Protein AF-A0A956SIQ5-F1 (afdb_monomer)

Nearest PDB structures (foldseek):
  6egc-assembly1_A  TM=7.275E-01  e=6.430E-03  synthetic construct
  5voy-assembly1_a  TM=3.769E-01  e=1.037E+00  Saccharomyces cerevisiae S288C
  7uzh-assembly1_g  TM=4.381E-01  e=4.279E+00  Rattus norvegicus
  5vox-assembly1_X  TM=3.547E-01  e=1.533E+00  Saccharomyces cerevisiae S288C
  5vox-assembly1_U  TM=3.655E-01  e=2.380E+00  Saccharomyces cerevisiae S288C

Mean predicted aligned error: 13.01 Å

Sequence (197 aa):
MTNSSRAWALGTGLVLLAAPAMAQGNAKVRTIDPLTQSHLWPEKELSPAQQEYKDRVIAMRDTVTRLKASVEQVERARRSRTSPAVLTSSTRVLGRDCAMVRRNAEVMRTWAAGLTTDDPRFGEPAVRAFRGALERLDTGMGRCASRLTDLLARETLDPDQVLRVMDDVRGVVADYERAAKDLTRTLDIPIEATDKS

Foldseek 3Di:
DDDDDDDDDDDDDDDDDDDDDDDDDPPPPPPPDPPVPVPPPDPPDDDPVLVVLLVLVVVLVVLLVQLVVLLVQLVCCVVVVHPQVSNLVSLLVNLVSLVVSLVSLVVVLVVLVPDDDPDPPQQVVLSVLLSVLSVLSNVLSVCLNVQSVVQSPDPHRDSVSSVVSSVSNVVSSVSNVVSSVSNCVVSVPDDDDPDDD

pLDDT: mean 79.42, std 23.34, range [31.28, 98.62]

Radius of gyration: 25.51 Å; Cα contacts (8 Å, |Δi|>4): 138; chains: 1; bounding box: 72×65×49 Å

Structure (mmCIF, N/CA/C/O backbone):
data_AF-A0A956SIQ5-F1
#
_entry.id   AF-A0A956SIQ5-F1
#
loop_
_atom_site.group_PDB
_atom_site.id
_atom_site.type_symbol
_atom_site.label_atom_id
_atom_site.label_alt_id
_atom_site.label_comp_id
_atom_site.label_asym_id
_atom_site.label_entity_id
_atom_site.label_seq_id
_atom_site.pdbx_PDB_ins_code
_atom_site.Cartn_x
_atom_site.Cartn_y
_atom_site.Cartn_z
_atom_site.occupancy
_atom_site.B_iso_or_equiv
_atom_site.auth_seq_id
_atom_site.auth_comp_id
_atom_site.auth_asym_id
_atom_site.auth_atom_id
_atom_site.pdbx_PDB_model_num
ATOM 1 N N . MET A 1 1 ? 50.536 18.318 5.362 1.00 39.81 1 MET A N 1
ATOM 2 C CA . MET A 1 1 ? 50.560 19.425 6.343 1.00 39.81 1 MET A CA 1
ATOM 3 C C . MET A 1 1 ? 49.602 20.512 5.876 1.00 39.81 1 MET A C 1
ATOM 5 O O . MET A 1 1 ? 49.420 20.643 4.676 1.00 39.81 1 MET A O 1
ATOM 9 N N . THR A 1 2 ? 49.010 21.213 6.849 1.00 38.91 2 THR A N 1
ATOM 10 C CA . THR A 1 2 ? 48.196 22.448 6.785 1.00 38.91 2 THR A CA 1
ATOM 11 C C . THR A 1 2 ? 46.771 22.392 6.212 1.00 38.91 2 THR A C 1
ATOM 13 O O . THR A 1 2 ? 46.530 22.580 5.026 1.00 38.91 2 THR A O 1
ATOM 16 N N . ASN A 1 3 ? 45.832 22.236 7.157 1.00 39.62 3 ASN A N 1
ATOM 17 C CA . ASN A 1 3 ? 44.546 22.945 7.265 1.00 39.62 3 ASN A CA 1
ATOM 18 C C . ASN A 1 3 ? 44.613 24.409 6.796 1.00 39.62 3 ASN A C 1
ATOM 20 O O . ASN A 1 3 ? 45.609 25.067 7.095 1.00 39.62 3 ASN A O 1
ATOM 24 N N . SER A 1 4 ? 43.504 24.954 6.269 1.00 40.78 4 SER A N 1
ATOM 25 C CA . SER A 1 4 ? 43.021 26.309 6.619 1.00 40.78 4 SER A CA 1
ATOM 26 C C . SER A 1 4 ? 41.575 26.590 6.170 1.00 40.78 4 SER A C 1
ATOM 28 O O . SER A 1 4 ? 41.258 26.756 5.001 1.00 40.78 4 SER A O 1
ATOM 30 N N . SER A 1 5 ? 40.724 26.616 7.190 1.00 40.81 5 SER A N 1
ATOM 31 C CA . SER A 1 5 ? 39.494 27.361 7.478 1.00 40.81 5 SER A CA 1
ATOM 32 C C . SER A 1 5 ? 39.091 28.620 6.672 1.00 40.81 5 SER A C 1
ATOM 34 O O . SER A 1 5 ? 39.901 29.513 6.473 1.00 40.81 5 SER A O 1
ATOM 36 N N . ARG A 1 6 ? 37.756 28.728 6.479 1.00 44.81 6 ARG A N 1
ATOM 37 C CA . ARG A 1 6 ? 36.823 29.877 6.699 1.00 44.81 6 ARG A CA 1
ATOM 38 C C . ARG A 1 6 ? 37.019 31.205 5.935 1.00 44.81 6 ARG A C 1
ATOM 40 O O . ARG A 1 6 ? 38.029 31.862 6.118 1.00 44.81 6 ARG A O 1
ATOM 47 N N . ALA A 1 7 ? 35.934 31.725 5.336 1.00 40.56 7 ALA A N 1
ATOM 48 C CA . ALA A 1 7 ? 35.185 32.903 5.833 1.00 40.56 7 ALA A CA 1
ATOM 49 C C . ALA A 1 7 ? 34.079 33.378 4.860 1.00 40.56 7 ALA A C 1
ATOM 51 O O . ALA A 1 7 ? 34.127 33.135 3.661 1.00 40.56 7 ALA A O 1
ATOM 52 N N . TRP A 1 8 ? 33.078 34.039 5.443 1.00 36.78 8 TRP A N 1
ATOM 53 C CA . TRP A 1 8 ? 31.850 34.581 4.857 1.00 36.78 8 TRP A CA 1
ATOM 54 C C . TRP A 1 8 ? 32.068 35.968 4.232 1.00 36.78 8 TRP A C 1
ATOM 56 O O . TRP A 1 8 ? 32.907 36.721 4.721 1.00 36.78 8 TRP A O 1
ATOM 66 N N . ALA A 1 9 ? 31.235 36.354 3.258 1.00 37.50 9 ALA A N 1
ATOM 67 C CA . ALA A 1 9 ? 31.049 37.755 2.878 1.00 37.50 9 ALA A CA 1
ATOM 68 C C . ALA A 1 9 ? 29.593 38.043 2.472 1.00 37.50 9 ALA A C 1
ATOM 70 O O . ALA A 1 9 ? 28.996 37.340 1.659 1.00 37.50 9 ALA A O 1
ATOM 71 N N . LEU A 1 10 ? 29.049 39.083 3.103 1.00 47.06 10 LEU A N 1
ATOM 72 C CA . LEU A 1 10 ? 27.735 39.691 2.909 1.00 47.06 10 LEU A CA 1
ATOM 73 C C . LEU A 1 10 ? 27.663 40.427 1.563 1.00 47.06 10 LEU A C 1
ATOM 75 O O . LEU A 1 10 ? 28.642 41.037 1.140 1.00 47.06 10 LEU A O 1
ATOM 79 N N . GLY A 1 11 ? 26.484 40.440 0.942 1.00 38.16 11 GLY A N 1
ATOM 80 C CA . GLY A 1 11 ? 26.209 41.215 -0.267 1.00 38.16 11 GLY A CA 1
ATOM 81 C C . GLY A 1 11 ? 24.781 41.747 -0.272 1.00 38.16 11 GLY A C 1
ATOM 82 O O . GLY A 1 11 ? 23.879 41.136 -0.831 1.00 38.16 11 GLY A O 1
ATOM 83 N N . THR A 1 12 ? 24.587 42.884 0.388 1.00 44.34 12 THR A N 1
ATOM 84 C CA . THR A 1 12 ? 23.404 43.748 0.305 1.00 44.34 12 THR A CA 1
ATOM 85 C C . THR A 1 12 ? 23.223 44.289 -1.114 1.00 44.34 12 THR A C 1
ATOM 87 O O . THR A 1 12 ? 24.103 44.983 -1.619 1.00 44.34 12 THR A O 1
ATOM 90 N N . GLY A 1 13 ? 22.067 44.026 -1.725 1.00 37.34 13 GLY A N 1
ATOM 91 C CA . GLY A 1 13 ? 21.633 44.626 -2.988 1.00 37.34 13 GLY A CA 1
ATOM 92 C C . GLY A 1 13 ? 20.214 45.167 -2.849 1.00 37.34 13 GLY A C 1
ATOM 93 O O . GLY A 1 13 ? 19.247 44.414 -2.877 1.00 37.34 13 GLY A O 1
ATOM 94 N N . LEU A 1 14 ? 20.122 46.478 -2.642 1.00 38.28 14 LEU A N 1
ATOM 95 C CA . LEU A 1 14 ? 18.906 47.283 -2.558 1.00 38.28 14 LEU A CA 1
ATOM 96 C C . LEU A 1 14 ? 18.223 47.338 -3.939 1.00 38.28 14 LEU A C 1
ATOM 98 O 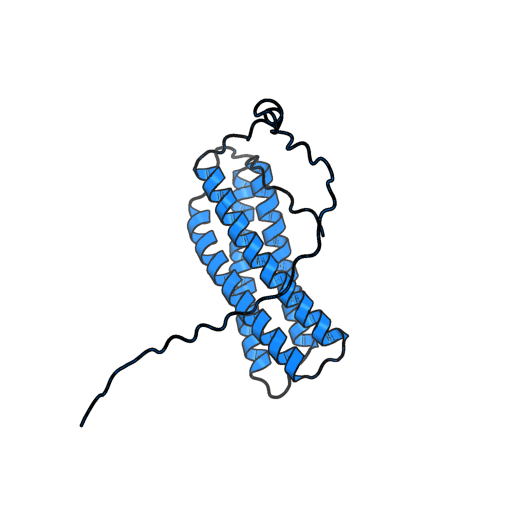O . LEU A 1 14 ? 18.845 47.782 -4.901 1.00 38.28 14 LEU A O 1
ATOM 102 N N . VAL A 1 15 ? 16.950 46.949 -4.043 1.00 46.12 15 VAL A N 1
ATOM 103 C CA . VAL A 1 15 ? 16.115 47.234 -5.224 1.00 46.12 15 VAL A CA 1
ATOM 104 C C . VAL A 1 15 ? 14.923 48.072 -4.775 1.00 46.12 15 VAL A C 1
ATOM 106 O O . VAL A 1 15 ? 14.007 47.575 -4.125 1.00 46.12 15 VAL A O 1
ATOM 109 N N . LEU A 1 16 ? 14.962 49.364 -5.112 1.00 44.12 16 LEU A N 1
ATOM 110 C CA . LEU A 1 16 ? 13.802 50.251 -5.107 1.00 44.12 16 LEU A CA 1
ATOM 111 C C . LEU A 1 16 ? 12.965 49.967 -6.357 1.00 44.12 16 LEU A C 1
ATOM 113 O O . LEU A 1 16 ? 13.451 50.167 -7.468 1.00 44.12 16 LEU A O 1
ATOM 117 N N . LEU A 1 17 ? 11.699 49.593 -6.179 1.00 44.66 17 LEU A N 1
ATOM 118 C CA . LEU A 1 17 ? 10.678 49.717 -7.217 1.00 44.66 17 LEU A CA 1
ATOM 119 C C . LEU A 1 17 ? 9.401 50.313 -6.623 1.00 44.66 17 LEU A C 1
ATOM 121 O O . LEU A 1 17 ? 9.016 50.040 -5.488 1.00 44.66 17 LEU A O 1
ATOM 125 N N . ALA A 1 18 ? 8.828 51.209 -7.417 1.00 37.16 18 ALA A N 1
ATOM 126 C CA . ALA A 1 18 ? 7.824 52.193 -7.070 1.00 37.16 18 ALA A CA 1
ATOM 127 C C . ALA A 1 18 ? 6.462 51.593 -6.698 1.00 37.16 18 ALA A C 1
ATOM 129 O O . ALA A 1 18 ? 6.010 50.606 -7.277 1.00 37.16 18 ALA A O 1
ATOM 130 N N . ALA A 1 19 ? 5.780 52.264 -5.772 1.00 40.53 19 ALA A N 1
ATOM 131 C CA . ALA A 1 19 ? 4.369 52.055 -5.489 1.00 40.53 19 ALA A CA 1
ATOM 132 C C . ALA A 1 19 ? 3.490 52.770 -6.529 1.00 40.53 19 ALA A C 1
ATOM 134 O O . ALA A 1 19 ? 3.776 53.920 -6.872 1.00 40.53 19 ALA A O 1
ATOM 135 N N . PRO A 1 20 ? 2.360 52.170 -6.936 1.00 39.78 20 PRO A N 1
ATOM 136 C CA . PRO A 1 20 ? 1.183 52.916 -7.331 1.00 39.78 20 PRO A CA 1
ATOM 137 C C . PRO A 1 20 ? 0.105 52.874 -6.240 1.00 39.78 20 PRO A C 1
ATOM 139 O O . PRO A 1 20 ? -0.011 51.944 -5.441 1.00 39.78 20 PRO A O 1
ATOM 142 N N . ALA A 1 21 ? -0.656 53.960 -6.217 1.00 35.38 21 ALA A N 1
ATOM 143 C CA . ALA A 1 21 ? -1.631 54.331 -5.215 1.00 35.38 21 ALA A CA 1
ATOM 144 C C . ALA A 1 21 ? -2.930 53.501 -5.249 1.00 35.38 21 ALA A C 1
ATOM 146 O O . ALA A 1 21 ? -3.434 53.132 -6.303 1.00 35.38 21 ALA A O 1
ATOM 147 N N . MET A 1 22 ? -3.464 53.297 -4.042 1.00 37.47 22 MET A N 1
ATOM 148 C CA . MET A 1 22 ? -4.874 53.290 -3.628 1.00 37.47 22 MET A CA 1
ATOM 149 C C . MET A 1 22 ? -5.943 52.759 -4.601 1.00 37.47 22 MET A C 1
ATOM 151 O O . MET A 1 22 ? -6.440 53.474 -5.466 1.00 37.47 22 MET A O 1
ATOM 155 N N . ALA A 1 23 ? -6.472 51.580 -4.265 1.00 32.88 23 ALA A N 1
ATOM 156 C CA . ALA A 1 23 ? -7.904 51.305 -4.348 1.00 32.88 23 ALA A CA 1
ATOM 157 C C . ALA A 1 23 ? -8.412 51.014 -2.924 1.00 32.88 23 ALA A C 1
ATOM 159 O O . ALA A 1 23 ? -8.193 49.936 -2.373 1.00 32.88 23 ALA A O 1
ATOM 160 N N . GLN A 1 24 ? -9.047 52.013 -2.304 1.00 39.00 24 GLN A N 1
ATOM 161 C CA . GLN A 1 24 ? -9.793 51.876 -1.052 1.00 39.00 24 GLN A CA 1
ATOM 162 C C . GLN A 1 24 ? -11.056 51.045 -1.305 1.00 39.00 24 GLN A C 1
ATOM 164 O O . GLN A 1 24 ? -12.118 51.569 -1.629 1.00 39.00 24 GLN A O 1
ATOM 169 N N . GLY A 1 25 ? -10.942 49.730 -1.143 1.00 32.78 25 GLY A N 1
ATOM 170 C CA . GLY A 1 25 ? -12.075 48.883 -0.803 1.00 32.78 25 GLY A CA 1
ATOM 171 C C . GLY A 1 25 ? -12.141 48.779 0.715 1.00 32.78 25 GLY A C 1
ATOM 172 O O . GLY A 1 25 ? -11.203 48.277 1.327 1.00 32.78 25 GLY A O 1
ATOM 173 N N . ASN A 1 26 ? -13.221 49.266 1.328 1.00 36.97 26 ASN A N 1
ATOM 174 C CA . ASN A 1 26 ? -13.500 49.092 2.754 1.00 36.97 26 ASN A CA 1
ATOM 175 C C . ASN A 1 26 ? -13.643 47.597 3.084 1.00 36.97 26 ASN A C 1
ATOM 177 O O . ASN A 1 26 ? -14.751 47.065 3.167 1.00 36.97 26 ASN A O 1
ATOM 181 N N . ALA A 1 27 ? -12.524 46.908 3.294 1.00 32.78 27 ALA A N 1
ATOM 182 C CA . ALA A 1 27 ? -12.508 45.618 3.951 1.00 32.78 27 ALA A CA 1
ATOM 183 C C . ALA A 1 27 ? -12.809 45.877 5.428 1.00 32.78 27 ALA A C 1
ATOM 185 O O . ALA A 1 27 ? -11.917 46.111 6.242 1.00 32.78 27 ALA A O 1
ATOM 186 N N . LYS A 1 28 ? -14.102 45.871 5.772 1.00 32.56 28 LYS A N 1
ATOM 187 C CA . LYS A 1 28 ? -14.539 45.593 7.138 1.00 32.56 28 LYS A CA 1
ATOM 188 C C . LYS A 1 28 ? -13.840 44.296 7.534 1.00 32.56 28 LYS A C 1
ATOM 190 O O . LYS A 1 28 ? -14.229 43.225 7.069 1.00 32.56 28 LYS A O 1
ATOM 195 N N . VAL A 1 29 ? -12.801 44.406 8.358 1.00 37.38 29 VAL A N 1
ATOM 196 C CA . VAL A 1 29 ? -12.286 43.290 9.142 1.00 37.38 29 VAL A CA 1
ATOM 197 C C . VAL A 1 29 ? -13.471 42.845 9.985 1.00 37.38 29 VAL A C 1
ATOM 199 O O . VAL A 1 29 ? -13.801 43.456 10.998 1.00 37.38 29 VAL A O 1
ATOM 202 N N . ARG A 1 30 ? -14.204 41.847 9.486 1.00 31.28 30 ARG A N 1
ATOM 203 C CA . ARG A 1 30 ? -15.132 41.080 10.300 1.00 31.28 30 ARG A CA 1
ATOM 204 C C . ARG A 1 30 ? -14.240 40.342 11.281 1.00 31.28 30 ARG A C 1
ATOM 206 O O . ARG A 1 30 ? -13.669 39.311 10.944 1.00 31.28 30 ARG A O 1
ATOM 213 N N . THR A 1 31 ? -14.082 40.916 12.466 1.00 39.09 31 THR A N 1
ATOM 214 C CA . THR A 1 31 ? -13.840 40.145 13.676 1.00 39.09 31 THR A CA 1
ATOM 215 C C . THR A 1 31 ? -14.859 39.016 13.658 1.00 39.09 31 THR A C 1
ATOM 217 O O . THR A 1 31 ? -16.064 39.249 13.751 1.00 39.09 31 THR A O 1
ATOM 220 N N . ILE A 1 32 ? -14.376 37.809 13.376 1.00 38.09 32 ILE A N 1
ATOM 221 C CA . ILE A 1 32 ? -15.180 36.603 13.485 1.00 38.09 32 ILE A CA 1
ATOM 222 C C . ILE A 1 32 ? -15.501 36.496 14.969 1.00 38.09 32 ILE A C 1
ATOM 224 O O . ILE A 1 32 ? -14.599 36.398 15.800 1.00 38.09 32 ILE A O 1
ATOM 228 N N . ASP A 1 33 ? -16.782 36.629 15.280 1.00 36.25 33 ASP A N 1
ATOM 229 C CA . ASP A 1 33 ? -17.323 36.478 16.619 1.00 36.25 33 ASP A CA 1
ATOM 230 C C . ASP A 1 33 ? -16.911 35.086 17.141 1.00 36.25 33 ASP A C 1
ATOM 232 O O . ASP A 1 33 ? -17.229 34.082 16.490 1.00 36.25 33 ASP A O 1
ATOM 236 N N . PRO A 1 34 ? -16.195 34.966 18.276 1.00 45.84 34 PRO A N 1
ATOM 237 C CA . PRO A 1 34 ? -15.750 33.667 18.795 1.00 45.84 34 PRO A CA 1
ATOM 238 C C . PRO A 1 34 ? -16.914 32.753 19.223 1.00 45.84 34 PRO A C 1
ATOM 240 O O . PRO A 1 34 ? -16.694 31.610 19.610 1.00 45.84 34 PRO A O 1
ATOM 243 N N . LEU A 1 35 ? -18.158 33.230 19.126 1.00 43.00 35 LEU A N 1
ATOM 244 C CA . LEU A 1 35 ? -19.371 32.507 19.497 1.00 43.00 35 LEU A CA 1
ATOM 245 C C . LEU A 1 35 ? -20.136 31.902 18.305 1.00 43.00 35 LEU A C 1
ATOM 247 O O . LEU A 1 35 ? -21.176 31.288 18.519 1.00 43.00 35 LEU A O 1
ATOM 251 N N . THR A 1 36 ? -19.646 32.021 17.061 1.00 39.88 36 THR A N 1
ATOM 252 C CA . THR A 1 36 ? -20.290 31.402 15.874 1.00 39.88 36 THR A CA 1
ATOM 253 C C . THR A 1 36 ? -19.576 30.147 15.339 1.00 39.88 36 THR A C 1
ATOM 255 O O . THR A 1 36 ? -19.935 29.654 14.273 1.00 39.88 36 THR A O 1
ATOM 258 N N . GLN A 1 37 ? -18.587 29.597 16.057 1.00 40.25 37 GLN A N 1
ATOM 259 C CA . GLN A 1 37 ? -17.903 28.338 15.689 1.00 40.25 37 GLN A CA 1
ATOM 260 C C . GLN A 1 37 ? -18.244 27.134 16.585 1.00 40.25 37 GLN A C 1
ATOM 262 O O . GLN A 1 37 ? -17.796 26.024 16.318 1.00 40.25 37 GLN A O 1
ATOM 267 N N . SER A 1 38 ? -19.086 27.299 17.604 1.00 38.97 38 SER A N 1
ATOM 268 C CA . SER A 1 38 ? -19.432 26.239 18.567 1.00 38.97 38 SER A CA 1
ATOM 269 C C . SER A 1 38 ? -20.544 25.277 18.108 1.00 38.97 38 SER A C 1
ATOM 271 O O . SER A 1 38 ? -21.041 24.484 18.903 1.00 38.97 38 SER A O 1
ATOM 273 N N . HIS A 1 39 ? -20.909 25.290 16.821 1.00 40.03 39 HIS A N 1
ATOM 274 C CA . HIS A 1 39 ? -21.748 24.252 16.195 1.00 40.03 39 HIS A CA 1
ATOM 275 C C . HIS A 1 39 ? -20.971 23.351 15.224 1.00 40.03 39 HIS A C 1
ATOM 277 O O . HIS A 1 39 ? -21.549 22.735 14.329 1.00 40.03 39 HIS A O 1
ATOM 283 N N . LEU A 1 40 ? -19.658 23.235 15.411 1.00 40.81 40 LEU A N 1
ATOM 284 C CA . LEU A 1 40 ? -18.919 22.082 14.917 1.00 40.81 40 LEU A CA 1
ATOM 285 C C . LEU A 1 40 ? -19.203 20.945 15.900 1.00 40.81 40 LEU A C 1
ATOM 287 O O . LEU A 1 40 ? -18.923 21.074 17.087 1.00 40.81 40 LEU A O 1
ATOM 291 N N . TRP A 1 41 ? -19.901 19.924 15.404 1.00 37.28 41 TRP A N 1
ATOM 292 C CA . TRP A 1 41 ? -20.223 18.640 16.030 1.00 37.28 41 TRP A CA 1
ATOM 293 C C . TRP A 1 41 ? -19.333 18.292 17.228 1.00 37.28 41 TRP A C 1
ATOM 295 O O . TRP A 1 41 ? -18.122 18.448 17.089 1.00 37.28 41 TRP A O 1
ATOM 305 N N . PRO A 1 42 ? -19.879 17.787 18.357 1.00 42.75 42 PRO A N 1
ATOM 306 C CA . PRO A 1 42 ? -19.043 17.377 19.479 1.00 42.75 42 PRO A CA 1
ATOM 307 C C . PRO A 1 42 ? -17.965 16.439 18.943 1.00 42.75 42 PRO A C 1
ATOM 309 O O . PRO A 1 42 ? -18.282 15.357 18.438 1.00 42.75 42 PRO A O 1
ATOM 312 N N . GLU A 1 43 ? -16.711 16.899 18.968 1.00 54.16 43 GLU A N 1
ATOM 313 C CA . GLU A 1 43 ? -15.574 16.064 18.623 1.00 54.16 43 GLU A CA 1
ATOM 314 C C . GLU A 1 43 ? -15.671 14.870 19.555 1.00 54.16 43 GLU A C 1
ATOM 316 O O . GLU A 1 43 ? -15.622 15.013 20.777 1.00 54.16 43 GLU A O 1
ATOM 321 N N . LYS A 1 44 ? -15.941 13.696 18.985 1.00 65.81 44 LYS A N 1
ATOM 322 C CA . LYS A 1 44 ? -16.017 12.480 19.775 1.00 65.81 44 LYS A CA 1
ATOM 323 C C . LYS A 1 44 ? -14.678 12.341 20.490 1.00 65.81 44 LYS A C 1
ATOM 325 O O . LYS A 1 44 ? -13.666 12.118 19.826 1.00 65.81 44 LYS A O 1
ATOM 330 N N . GLU A 1 45 ? -14.683 12.472 21.814 1.00 73.12 45 GLU A N 1
ATOM 331 C CA . GLU A 1 45 ? -13.488 12.253 22.620 1.00 73.12 45 GLU A CA 1
ATOM 332 C C . GLU A 1 45 ? -13.050 10.801 22.425 1.00 73.12 45 GLU A C 1
ATOM 334 O O . GLU A 1 45 ? -13.744 9.851 22.798 1.00 73.12 45 GLU A O 1
ATOM 339 N N . LEU A 1 46 ? -11.917 10.631 21.748 1.00 77.62 46 LEU A N 1
ATOM 340 C CA . LEU A 1 46 ? -11.315 9.329 21.524 1.00 77.62 46 LEU A CA 1
ATOM 341 C C . LEU A 1 46 ? -10.516 8.933 22.756 1.00 77.62 46 LEU A C 1
ATOM 343 O O . LEU A 1 46 ? -9.788 9.743 23.330 1.00 77.62 46 LEU A O 1
ATOM 347 N N . SER A 1 47 ? -10.603 7.660 23.137 1.00 83.19 47 SER A N 1
ATOM 348 C CA . SER A 1 47 ? -9.686 7.123 24.136 1.00 83.19 47 SER A CA 1
ATOM 349 C C . SER A 1 47 ? -8.237 7.226 23.629 1.00 83.19 47 SER A C 1
ATOM 351 O O . SER A 1 47 ? -8.010 7.207 22.413 1.00 83.19 47 SER A O 1
ATOM 353 N N . PRO A 1 48 ? -7.223 7.268 24.513 1.00 84.38 48 PRO A N 1
ATOM 354 C CA . PRO A 1 48 ? -5.821 7.320 24.089 1.00 84.38 48 PRO A CA 1
ATOM 355 C C . PRO A 1 48 ? -5.439 6.214 23.091 1.00 84.38 48 PRO A C 1
ATOM 357 O O . PRO A 1 48 ? -4.713 6.463 22.133 1.00 84.38 48 PRO A O 1
ATOM 360 N N . ALA A 1 49 ? -5.993 5.008 23.258 1.00 80.00 49 ALA A N 1
ATOM 361 C CA . ALA A 1 49 ? -5.787 3.891 22.337 1.00 80.00 49 ALA A CA 1
ATOM 362 C C . ALA A 1 49 ? -6.464 4.104 20.968 1.00 80.00 49 ALA A C 1
ATOM 364 O O . ALA A 1 49 ? -5.894 3.753 19.934 1.00 80.00 49 ALA A O 1
ATOM 365 N N . GLN A 1 50 ? -7.664 4.694 20.938 1.00 82.94 50 GLN A N 1
ATOM 366 C CA . GLN A 1 50 ? -8.348 5.047 19.688 1.00 82.94 50 GLN A CA 1
ATOM 367 C C . GLN A 1 50 ? -7.614 6.166 18.941 1.00 82.94 50 GLN A C 1
ATOM 369 O O . GLN A 1 50 ? -7.507 6.108 17.715 1.00 82.94 50 GLN A O 1
ATOM 374 N N . GLN A 1 51 ? -7.076 7.148 19.668 1.00 87.06 51 GLN A N 1
ATOM 375 C CA . GLN A 1 51 ? -6.261 8.212 19.089 1.00 87.06 51 GLN A CA 1
ATOM 376 C C . GLN A 1 51 ? -4.962 7.652 18.497 1.00 87.06 51 GLN A C 1
ATOM 378 O O . GLN A 1 51 ? -4.664 7.906 17.333 1.00 87.06 51 GLN A O 1
ATOM 383 N N . GLU A 1 52 ? -4.243 6.799 19.235 1.00 86.69 52 GLU A N 1
ATOM 384 C CA . GLU A 1 52 ? -3.029 6.157 18.720 1.00 86.69 52 GLU A CA 1
ATOM 385 C C . GLU A 1 52 ? -3.324 5.300 17.476 1.00 86.69 52 GLU A C 1
ATOM 387 O O . GLU A 1 52 ? -2.571 5.329 16.497 1.00 86.69 52 GLU A O 1
ATOM 392 N N . TYR A 1 53 ? -4.445 4.567 17.470 1.00 86.50 53 TYR A N 1
ATOM 393 C CA . TYR A 1 53 ? -4.891 3.829 16.288 1.00 86.50 53 TYR A CA 1
ATOM 394 C C . TYR A 1 53 ? -5.128 4.762 15.097 1.00 86.50 53 TYR A C 1
ATOM 396 O O . TYR A 1 53 ? -4.626 4.494 14.001 1.00 86.50 53 TYR A O 1
ATOM 404 N N . LYS A 1 54 ? -5.859 5.864 15.305 1.00 87.94 54 LYS A N 1
ATOM 405 C CA . LYS A 1 54 ? -6.151 6.862 14.270 1.00 87.94 54 LYS A CA 1
ATOM 406 C C . LYS A 1 54 ? -4.863 7.421 13.668 1.00 87.94 54 LYS A C 1
ATOM 408 O O . LYS A 1 54 ? -4.714 7.395 12.446 1.00 87.94 54 LYS A O 1
ATOM 413 N N . ASP A 1 55 ? -3.918 7.841 14.501 1.00 90.44 55 ASP A N 1
ATOM 414 C CA . ASP A 1 55 ? -2.653 8.436 14.060 1.00 90.44 55 ASP A CA 1
ATOM 415 C C . ASP A 1 55 ? -1.820 7.448 13.234 1.00 90.44 55 ASP A C 1
ATOM 417 O O . ASP A 1 55 ? -1.297 7.785 12.168 1.00 90.44 55 ASP A O 1
ATOM 421 N N . ARG A 1 56 ? -1.756 6.183 13.669 1.00 90.88 56 ARG A N 1
ATOM 422 C CA . ARG A 1 56 ? -1.043 5.128 12.935 1.00 90.88 56 ARG A CA 1
ATOM 423 C C . ARG A 1 56 ? -1.708 4.798 11.602 1.00 90.88 56 ARG A C 1
ATOM 425 O O . ARG A 1 56 ? -1.007 4.595 10.610 1.00 90.88 56 ARG A O 1
ATOM 432 N N . VAL A 1 57 ? -3.041 4.745 11.552 1.00 90.81 57 VAL A N 1
ATOM 433 C CA . VAL A 1 57 ? -3.777 4.534 10.296 1.00 90.81 57 VAL A CA 1
ATOM 434 C C . VAL A 1 57 ? -3.572 5.706 9.339 1.00 90.81 57 VAL A C 1
ATOM 436 O O . VAL A 1 57 ? -3.364 5.463 8.153 1.00 90.81 57 VAL A O 1
ATOM 439 N N . ILE A 1 58 ? -3.559 6.952 9.822 1.00 90.31 58 ILE A N 1
ATOM 440 C CA . ILE A 1 58 ? -3.273 8.137 8.996 1.00 90.31 58 ILE A CA 1
ATOM 441 C C . ILE A 1 58 ? -1.853 8.065 8.423 1.00 90.31 58 ILE A C 1
ATOM 443 O O . ILE A 1 58 ? -1.683 8.153 7.207 1.00 90.31 58 ILE A O 1
ATOM 447 N N . ALA A 1 59 ? -0.843 7.802 9.257 1.00 90.75 59 ALA A N 1
ATOM 448 C CA . ALA A 1 59 ? 0.541 7.683 8.797 1.00 90.75 59 ALA A CA 1
ATOM 449 C C . ALA A 1 59 ? 0.707 6.581 7.731 1.00 90.75 59 ALA A C 1
ATOM 451 O O . ALA A 1 59 ? 1.414 6.743 6.727 1.00 90.75 59 ALA A O 1
ATOM 452 N N . MET A 1 60 ? 0.020 5.453 7.918 1.00 94.25 60 MET A N 1
ATOM 453 C CA . MET A 1 60 ? 0.051 4.354 6.962 1.00 94.25 60 MET A CA 1
ATOM 454 C C . MET A 1 60 ? -0.716 4.681 5.674 1.00 94.25 60 MET A C 1
ATOM 456 O O . MET A 1 60 ? -0.221 4.391 4.584 1.00 94.25 60 MET A O 1
ATOM 460 N N . ARG A 1 61 ? -1.871 5.352 5.770 1.00 93.50 61 ARG A N 1
ATOM 461 C CA . ARG A 1 61 ? -2.637 5.868 4.624 1.00 93.50 61 ARG A CA 1
ATOM 462 C C . ARG A 1 61 ? -1.786 6.799 3.768 1.00 93.50 61 ARG A C 1
ATOM 464 O O . ARG A 1 61 ? -1.777 6.649 2.548 1.00 93.50 61 ARG A O 1
ATOM 471 N N . ASP A 1 62 ? -1.056 7.725 4.376 1.00 93.12 62 ASP A N 1
ATOM 472 C CA . ASP A 1 62 ? -0.231 8.688 3.643 1.00 93.12 62 ASP A CA 1
ATOM 473 C C . ASP A 1 62 ? 0.932 7.974 2.928 1.00 93.12 62 ASP A C 1
ATOM 475 O O . ASP A 1 62 ? 1.224 8.232 1.755 1.00 93.12 62 ASP A O 1
ATOM 479 N N . THR A 1 63 ? 1.525 6.970 3.585 1.00 94.94 63 THR A N 1
ATOM 480 C CA . THR A 1 63 ? 2.555 6.103 2.989 1.00 94.94 63 THR A CA 1
ATOM 481 C C . THR A 1 63 ? 2.007 5.312 1.788 1.00 94.94 63 THR A C 1
ATOM 483 O O . THR A 1 63 ? 2.637 5.264 0.729 1.00 94.94 63 THR A O 1
ATOM 486 N N . VAL A 1 64 ? 0.822 4.710 1.926 1.00 96.44 64 VAL A N 1
ATOM 487 C CA . VAL A 1 64 ? 0.136 3.966 0.856 1.00 96.44 64 VAL A CA 1
ATOM 488 C C . VAL A 1 64 ? -0.289 4.890 -0.290 1.00 96.44 64 VAL A C 1
ATOM 490 O O . VAL A 1 64 ? -0.167 4.519 -1.456 1.00 96.44 64 VAL A O 1
ATOM 493 N N . THR A 1 65 ? -0.726 6.113 0.009 1.00 96.06 65 THR A N 1
ATOM 494 C CA . THR A 1 65 ? -1.093 7.126 -0.997 1.00 96.06 65 THR A CA 1
ATOM 495 C C . THR A 1 65 ? 0.095 7.457 -1.893 1.00 96.06 65 THR A C 1
ATOM 497 O O . THR A 1 65 ? -0.029 7.456 -3.119 1.00 96.06 65 THR A O 1
ATOM 500 N N . ARG A 1 66 ? 1.282 7.634 -1.305 1.00 96.56 66 ARG A N 1
ATOM 501 C CA . ARG A 1 66 ? 2.515 7.816 -2.073 1.00 96.56 66 ARG A CA 1
ATOM 502 C C . ARG A 1 66 ? 2.833 6.610 -2.963 1.00 96.56 66 ARG A C 1
ATOM 504 O O . ARG A 1 66 ? 3.164 6.794 -4.131 1.00 96.56 66 ARG A O 1
ATOM 511 N N . LEU A 1 67 ? 2.690 5.384 -2.453 1.00 98.19 67 LEU A N 1
ATOM 512 C CA . LEU A 1 67 ? 2.877 4.174 -3.261 1.00 98.19 67 LEU A CA 1
ATOM 513 C C . LEU A 1 67 ? 1.917 4.140 -4.464 1.00 98.19 67 LEU A C 1
ATOM 515 O O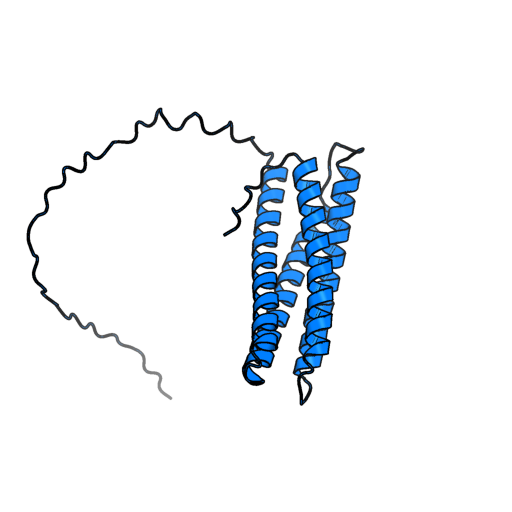 . LEU A 1 67 ? 2.344 3.840 -5.579 1.00 98.19 67 LEU A O 1
ATOM 519 N N . LYS A 1 68 ? 0.637 4.473 -4.257 1.00 98.06 68 LYS A N 1
ATOM 520 C CA . LYS A 1 68 ? -0.377 4.535 -5.325 1.00 98.06 68 LYS A CA 1
ATOM 521 C C . LYS A 1 68 ? 0.006 5.553 -6.402 1.00 98.06 68 LYS A C 1
ATOM 523 O O . LYS A 1 68 ? -0.048 5.222 -7.584 1.00 98.06 68 LYS A O 1
ATOM 528 N N . ALA A 1 69 ? 0.502 6.728 -6.013 1.00 97.06 69 ALA A N 1
ATOM 529 C CA . ALA A 1 69 ? 1.008 7.722 -6.960 1.00 97.06 69 ALA A CA 1
ATOM 530 C C . ALA A 1 69 ? 2.185 7.188 -7.804 1.00 97.06 69 ALA A C 1
ATOM 532 O O . ALA A 1 69 ? 2.240 7.418 -9.014 1.00 97.06 69 ALA A O 1
ATOM 533 N N . SER A 1 70 ? 3.096 6.416 -7.203 1.00 97.62 70 SER A N 1
ATOM 534 C CA . SER A 1 70 ? 4.201 5.767 -7.925 1.00 97.62 70 SER A CA 1
ATOM 535 C C . SER A 1 70 ? 3.718 4.683 -8.893 1.00 97.62 70 SER A C 1
ATOM 537 O O . SER A 1 70 ? 4.217 4.599 -10.017 1.00 97.62 70 SER A O 1
ATOM 539 N N . VAL A 1 71 ? 2.703 3.896 -8.516 1.00 97.31 71 VAL A N 1
ATOM 540 C CA . VAL A 1 71 ? 2.033 2.944 -9.423 1.00 97.31 71 VAL A CA 1
ATOM 541 C C . VAL A 1 71 ? 1.456 3.684 -10.638 1.00 97.31 71 VAL A C 1
ATOM 543 O O . VAL A 1 71 ? 1.717 3.301 -11.779 1.00 97.31 71 VAL A O 1
ATOM 546 N N . GLU A 1 72 ? 0.731 4.782 -10.423 1.00 96.31 72 GLU A N 1
ATOM 547 C CA . GLU A 1 72 ? 0.169 5.601 -11.505 1.00 96.31 72 GLU A CA 1
ATOM 548 C C . GLU A 1 72 ? 1.241 6.250 -12.386 1.00 96.31 72 GLU A C 1
ATOM 550 O O . GLU A 1 72 ? 1.054 6.402 -13.595 1.00 96.31 72 GLU A O 1
ATOM 555 N N . GLN A 1 73 ? 2.374 6.647 -11.806 1.00 94.56 73 GLN A N 1
ATOM 556 C CA . GLN A 1 73 ? 3.490 7.200 -12.566 1.00 94.56 73 GLN A CA 1
ATOM 557 C C . GLN A 1 73 ? 4.087 6.155 -13.517 1.00 94.56 73 GLN A C 1
ATOM 559 O O . GLN A 1 73 ? 4.339 6.468 -14.683 1.00 94.56 73 GLN A O 1
ATOM 564 N N . VAL A 1 74 ? 4.266 4.911 -13.058 1.00 95.12 74 VAL A N 1
ATOM 565 C CA . VAL A 1 74 ? 4.731 3.802 -13.908 1.00 95.12 74 VAL A CA 1
ATOM 566 C C . VAL A 1 74 ? 3.715 3.493 -15.009 1.00 95.12 74 VAL A C 1
ATOM 568 O O . VAL A 1 74 ? 4.099 3.296 -16.163 1.00 95.12 74 VAL A O 1
ATOM 571 N N . GLU A 1 75 ? 2.413 3.519 -14.705 1.00 94.44 75 GLU A N 1
ATOM 572 C CA . GLU A 1 75 ? 1.381 3.369 -15.738 1.00 94.44 75 GLU A CA 1
ATOM 573 C C . GLU A 1 75 ? 1.453 4.439 -16.812 1.00 94.44 75 GLU A C 1
ATOM 575 O O . GLU A 1 75 ? 1.388 4.118 -17.999 1.00 94.44 75 GLU A O 1
ATOM 580 N N . ARG A 1 76 ? 1.586 5.703 -16.404 1.00 91.94 76 ARG A N 1
ATOM 581 C CA . ARG A 1 76 ? 1.715 6.826 -17.331 1.00 91.94 76 ARG A CA 1
ATOM 582 C C . ARG A 1 76 ? 2.963 6.675 -18.194 1.00 91.94 76 ARG A C 1
ATOM 584 O O . ARG A 1 76 ? 2.858 6.787 -19.411 1.00 91.94 76 ARG A O 1
ATOM 591 N N . ALA A 1 77 ? 4.108 6.339 -17.597 1.00 90.88 77 ALA A N 1
ATOM 592 C CA . ALA A 1 77 ? 5.350 6.108 -18.335 1.00 90.88 77 ALA A CA 1
ATOM 593 C C . ALA A 1 77 ? 5.208 4.988 -19.381 1.00 90.88 77 ALA A C 1
ATOM 595 O O . ALA A 1 77 ? 5.687 5.117 -20.507 1.00 90.88 77 ALA A O 1
ATOM 596 N N . ARG A 1 78 ? 4.495 3.909 -19.038 1.00 89.56 78 ARG A N 1
ATOM 597 C CA . ARG A 1 78 ? 4.221 2.805 -19.964 1.00 89.56 78 ARG A CA 1
ATOM 598 C C . ARG A 1 78 ? 3.274 3.218 -21.097 1.00 89.56 78 ARG A C 1
ATOM 600 O O . ARG A 1 78 ? 3.563 2.953 -22.260 1.00 89.56 78 ARG A O 1
ATOM 607 N N . ARG A 1 79 ? 2.139 3.856 -20.777 1.00 89.12 79 ARG A N 1
ATOM 608 C CA . ARG A 1 79 ? 1.100 4.229 -21.761 1.00 89.12 79 ARG A CA 1
ATOM 609 C C . ARG A 1 79 ? 1.593 5.275 -22.757 1.00 89.12 79 ARG A C 1
ATOM 611 O O . ARG A 1 79 ? 1.302 5.160 -23.943 1.00 89.12 79 ARG A O 1
ATOM 618 N N . SER A 1 80 ? 2.366 6.252 -22.293 1.00 87.38 80 SER A N 1
ATOM 619 C CA . SER A 1 80 ? 2.871 7.343 -23.131 1.00 87.38 80 SER A CA 1
ATOM 620 C C . SER A 1 80 ? 4.041 6.943 -24.036 1.00 87.38 80 SER A C 1
ATOM 622 O O . SER A 1 80 ? 4.574 7.804 -24.730 1.00 87.38 80 SER A O 1
ATOM 624 N N . ARG A 1 81 ? 4.458 5.662 -24.036 1.00 78.25 81 ARG A N 1
ATOM 625 C CA . ARG A 1 81 ? 5.649 5.166 -24.755 1.00 78.25 81 ARG A CA 1
ATOM 626 C C . ARG A 1 81 ? 6.884 6.029 -24.476 1.00 78.25 81 ARG A C 1
ATOM 628 O O . ARG A 1 81 ? 7.671 6.324 -25.374 1.00 78.25 81 ARG A O 1
ATOM 635 N N . THR A 1 82 ? 7.017 6.477 -23.228 1.00 77.62 82 THR A N 1
ATOM 636 C CA . THR A 1 82 ? 8.121 7.335 -22.801 1.00 77.62 82 THR A CA 1
ATOM 637 C C . THR A 1 82 ? 9.449 6.595 -22.959 1.00 77.62 82 THR A C 1
ATOM 639 O O . THR A 1 82 ? 9.471 5.367 -23.066 1.00 77.62 82 THR A O 1
ATOM 642 N N . SER A 1 83 ? 10.571 7.323 -22.973 1.00 86.69 83 SER A N 1
ATOM 643 C CA . SER A 1 83 ? 11.881 6.688 -23.146 1.00 86.69 83 SER A CA 1
ATOM 644 C C . SER A 1 83 ? 12.102 5.566 -22.111 1.00 86.69 83 SER A C 1
ATOM 646 O O . SER A 1 83 ? 11.665 5.703 -20.960 1.00 86.69 83 SER A O 1
ATOM 648 N N . PRO A 1 84 ? 12.803 4.472 -22.470 1.00 88.62 84 PRO A N 1
ATOM 649 C CA . PRO A 1 84 ? 13.063 3.360 -21.551 1.00 88.62 84 PRO A CA 1
ATOM 650 C C . PRO A 1 84 ? 13.687 3.805 -20.221 1.00 88.62 84 PRO A C 1
ATOM 652 O O . PRO A 1 84 ? 13.379 3.260 -19.164 1.00 88.62 84 PRO A O 1
ATOM 655 N N . ALA A 1 85 ? 14.500 4.866 -20.251 1.00 91.25 85 ALA A N 1
ATOM 656 C CA . ALA A 1 85 ? 15.090 5.469 -19.062 1.00 91.25 85 ALA A CA 1
ATOM 657 C C . ALA A 1 85 ? 14.040 6.007 -18.070 1.00 91.25 85 ALA A C 1
ATOM 659 O O . ALA A 1 85 ? 14.213 5.849 -16.858 1.00 91.25 85 ALA A O 1
ATOM 660 N N . VAL A 1 86 ? 12.941 6.604 -18.553 1.00 93.31 86 VAL A N 1
ATOM 661 C CA . VAL A 1 86 ? 11.853 7.080 -17.681 1.00 93.31 86 VAL A CA 1
ATOM 662 C C . VAL A 1 86 ? 11.155 5.905 -17.010 1.00 93.31 86 VAL A C 1
ATOM 664 O O . VAL A 1 86 ? 10.972 5.938 -15.794 1.00 93.31 86 VAL A O 1
ATOM 667 N N . LEU A 1 87 ? 10.825 4.847 -17.759 1.00 93.12 87 LEU A N 1
ATOM 668 C CA . LEU A 1 87 ? 10.182 3.658 -17.192 1.00 93.12 87 LEU A CA 1
ATOM 669 C C . LEU A 1 87 ? 11.062 3.006 -16.116 1.00 93.12 87 LEU A C 1
ATOM 671 O O . LEU A 1 87 ? 10.580 2.711 -15.022 1.00 93.12 87 LEU A O 1
ATOM 675 N N . THR A 1 88 ? 12.358 2.847 -16.389 1.00 95.31 88 THR A N 1
ATOM 676 C CA . THR A 1 88 ? 13.340 2.336 -15.422 1.00 95.31 88 THR A CA 1
ATOM 677 C C . THR A 1 88 ? 13.406 3.210 -14.170 1.00 95.31 88 THR A C 1
ATOM 679 O O . THR A 1 88 ? 13.413 2.696 -13.050 1.00 95.31 88 THR A O 1
ATOM 682 N N . SER A 1 89 ? 13.415 4.536 -14.334 1.00 95.81 89 SER A N 1
ATOM 683 C CA . SER A 1 89 ? 13.433 5.480 -13.213 1.00 95.81 89 SER A CA 1
ATOM 684 C C . SER A 1 89 ? 12.175 5.364 -12.345 1.00 95.81 89 SER A C 1
ATOM 686 O O . SER A 1 89 ? 12.282 5.153 -11.136 1.00 95.81 89 SER A O 1
ATOM 688 N N . SER A 1 90 ? 10.984 5.406 -12.949 1.00 96.44 90 SER A N 1
ATOM 689 C CA . SER A 1 90 ? 9.712 5.266 -12.228 1.00 96.44 90 SER A CA 1
ATOM 690 C C . SER A 1 90 ? 9.581 3.901 -11.546 1.00 96.44 90 SER A C 1
ATOM 692 O O . SER A 1 90 ? 9.137 3.826 -10.404 1.00 96.44 90 SER A O 1
ATOM 694 N N . THR A 1 91 ? 10.048 2.828 -12.189 1.00 96.81 91 THR A N 1
ATOM 695 C CA . THR A 1 91 ? 10.057 1.476 -11.605 1.00 96.81 91 THR A CA 1
ATOM 696 C C . THR A 1 91 ? 10.972 1.395 -10.380 1.00 96.81 91 THR A C 1
ATOM 698 O O . THR A 1 91 ? 10.618 0.783 -9.372 1.00 96.81 91 THR A O 1
ATOM 701 N N . ARG A 1 92 ? 12.129 2.072 -10.408 1.00 97.75 92 ARG A N 1
ATOM 702 C CA . ARG A 1 92 ? 13.028 2.170 -9.247 1.00 97.75 92 ARG A CA 1
ATOM 703 C C . ARG A 1 92 ? 12.381 2.923 -8.084 1.00 97.75 92 ARG A C 1
ATOM 705 O O . ARG A 1 92 ? 12.555 2.518 -6.935 1.00 97.75 92 ARG A O 1
ATOM 712 N N . VAL A 1 93 ? 11.649 4.002 -8.364 1.00 98.06 93 VAL A N 1
ATOM 713 C CA . VAL A 1 93 ? 10.892 4.743 -7.340 1.00 98.06 93 VAL A CA 1
ATOM 714 C C . VAL A 1 93 ? 9.807 3.854 -6.730 1.00 98.06 93 VAL A C 1
ATOM 716 O O . VAL A 1 93 ? 9.761 3.728 -5.508 1.00 98.06 93 VAL A O 1
ATOM 719 N N . LEU A 1 94 ? 9.030 3.147 -7.557 1.00 98.19 94 LEU A N 1
ATOM 720 C CA . LEU A 1 94 ? 8.025 2.190 -7.090 1.00 98.19 94 LEU A CA 1
ATOM 721 C C . LEU A 1 94 ? 8.633 1.121 -6.165 1.00 98.19 94 LEU A C 1
ATOM 723 O O . LEU A 1 94 ? 8.092 0.858 -5.093 1.00 98.19 94 LEU A O 1
ATOM 727 N N . GLY A 1 95 ? 9.792 0.556 -6.519 1.00 98.31 95 GLY A N 1
ATOM 728 C CA . GLY A 1 95 ? 10.496 -0.409 -5.665 1.00 98.31 95 GLY A CA 1
ATOM 729 C C . GLY A 1 95 ? 10.888 0.158 -4.295 1.00 98.31 95 GLY A C 1
ATOM 730 O O . GLY A 1 95 ? 10.729 -0.515 -3.273 1.00 98.31 95 GLY A O 1
ATOM 731 N N . ARG A 1 96 ? 11.344 1.418 -4.245 1.00 98.38 96 ARG A N 1
ATOM 732 C CA . ARG A 1 96 ? 11.666 2.111 -2.984 1.00 98.38 96 ARG A CA 1
ATOM 733 C C . ARG A 1 96 ? 10.425 2.358 -2.131 1.00 98.38 96 ARG A C 1
ATOM 735 O O . ARG A 1 96 ? 10.489 2.166 -0.917 1.00 98.38 96 ARG A O 1
ATOM 742 N N . ASP A 1 97 ? 9.319 2.754 -2.751 1.00 98.38 97 ASP A N 1
ATOM 743 C CA . ASP A 1 97 ? 8.065 3.007 -2.044 1.00 98.38 97 ASP A CA 1
ATOM 744 C C . ASP A 1 97 ? 7.434 1.702 -1.535 1.00 98.38 97 ASP A C 1
ATOM 746 O O . ASP A 1 97 ? 6.967 1.670 -0.399 1.00 98.38 97 ASP A O 1
ATOM 750 N N . CYS A 1 98 ? 7.530 0.593 -2.281 1.00 98.62 98 CYS A N 1
ATOM 751 C CA . CYS A 1 98 ? 7.181 -0.738 -1.771 1.00 98.62 98 CYS A CA 1
ATOM 752 C C . CYS A 1 98 ? 8.006 -1.080 -0.519 1.00 98.62 98 CYS A C 1
ATOM 754 O O . CYS A 1 98 ? 7.453 -1.446 0.516 1.00 98.62 98 CYS A O 1
ATOM 756 N N . ALA A 1 99 ? 9.328 -0.888 -0.553 1.00 98.25 99 ALA A N 1
ATOM 757 C CA . ALA A 1 99 ? 10.172 -1.130 0.619 1.00 98.25 99 ALA A CA 1
ATOM 758 C C . ALA A 1 99 ? 9.822 -0.215 1.812 1.00 98.25 99 ALA A C 1
ATOM 760 O O . ALA A 1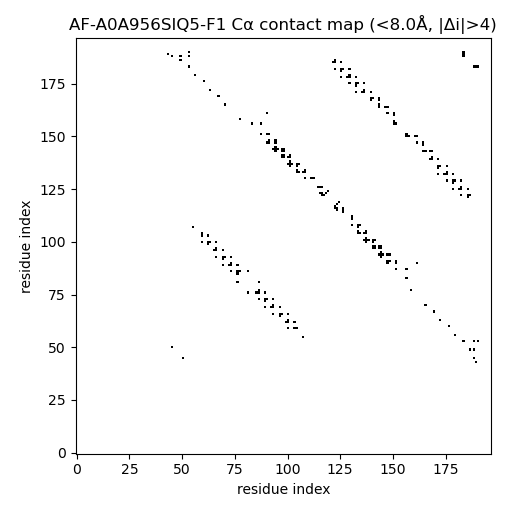 99 ? 9.951 -0.627 2.964 1.00 98.25 99 ALA A O 1
ATOM 761 N N . MET A 1 100 ? 9.381 1.018 1.557 1.00 97.81 100 MET A N 1
ATOM 762 C CA . MET A 1 100 ? 8.924 1.947 2.592 1.00 97.81 100 MET A CA 1
ATOM 763 C C . MET A 1 100 ? 7.605 1.496 3.228 1.00 97.81 100 MET A C 1
ATOM 765 O O . MET A 1 100 ? 7.535 1.415 4.453 1.00 97.81 100 MET A O 1
ATOM 769 N N . VAL A 1 101 ? 6.596 1.148 2.422 1.00 98.12 101 VAL A N 1
ATOM 770 C CA . VAL A 1 101 ? 5.319 0.617 2.930 1.00 98.12 101 VAL A CA 1
ATOM 771 C C . VAL A 1 101 ? 5.552 -0.658 3.730 1.00 98.12 101 VAL A C 1
ATOM 773 O O . VAL A 1 101 ? 4.970 -0.801 4.798 1.00 98.12 101 VAL A O 1
ATOM 776 N N . ARG A 1 102 ? 6.452 -1.540 3.281 1.00 98.31 102 ARG A N 1
ATOM 777 C CA . ARG A 1 102 ? 6.844 -2.734 4.038 1.00 98.31 102 ARG A CA 1
ATOM 778 C C . ARG A 1 102 ? 7.338 -2.391 5.448 1.00 98.31 102 ARG A C 1
ATOM 780 O O . ARG A 1 102 ? 6.810 -2.923 6.414 1.00 98.31 102 ARG A O 1
ATOM 787 N N . ARG A 1 103 ? 8.316 -1.485 5.573 1.00 97.44 103 ARG A N 1
ATOM 788 C CA . ARG A 1 103 ? 8.872 -1.085 6.882 1.00 97.44 103 ARG A CA 1
ATOM 789 C C . ARG A 1 103 ? 7.798 -0.512 7.809 1.00 97.44 103 ARG A C 1
ATOM 791 O O . ARG A 1 103 ? 7.769 -0.839 8.989 1.00 97.44 103 ARG A O 1
ATOM 798 N N . ASN A 1 104 ? 6.893 0.308 7.274 1.00 96.44 104 ASN A N 1
ATOM 799 C CA . ASN A 1 104 ? 5.781 0.844 8.061 1.00 96.44 104 ASN A CA 1
ATOM 800 C C . ASN A 1 104 ? 4.762 -0.242 8.440 1.00 96.44 104 ASN A C 1
ATOM 802 O O . ASN A 1 104 ? 4.284 -0.251 9.572 1.00 96.44 104 ASN A O 1
ATOM 806 N N . ALA A 1 105 ? 4.475 -1.190 7.541 1.00 96.31 105 ALA A N 1
ATOM 807 C CA . ALA A 1 105 ? 3.623 -2.338 7.835 1.00 96.31 105 ALA A CA 1
ATOM 808 C C . ALA A 1 105 ? 4.219 -3.203 8.953 1.00 96.31 105 ALA A C 1
ATOM 810 O O . ALA A 1 105 ? 3.490 -3.583 9.858 1.00 96.31 105 ALA A O 1
ATOM 811 N N . GLU A 1 106 ? 5.526 -3.463 8.945 1.00 95.06 106 GLU A N 1
ATOM 812 C CA . GLU A 1 106 ? 6.226 -4.209 9.999 1.00 95.06 106 GLU A CA 1
ATOM 813 C C . GLU A 1 106 ? 6.076 -3.539 11.375 1.00 95.06 106 GLU A C 1
ATOM 815 O O . GLU A 1 106 ? 5.644 -4.176 12.338 1.00 95.06 106 GLU A O 1
ATOM 820 N N . VAL A 1 107 ? 6.331 -2.230 11.462 1.00 93.19 107 VAL A N 1
ATOM 821 C CA . VAL A 1 107 ? 6.129 -1.457 12.701 1.00 93.19 107 VAL A CA 1
ATOM 822 C C . VAL A 1 107 ? 4.667 -1.519 13.154 1.00 93.19 107 VAL A C 1
ATOM 824 O O . VAL A 1 107 ? 4.380 -1.736 14.334 1.00 93.19 107 VAL A O 1
ATOM 827 N N . MET A 1 108 ? 3.729 -1.364 12.217 1.00 94.19 108 MET A N 1
ATOM 828 C CA . MET A 1 108 ? 2.299 -1.403 12.511 1.00 94.19 108 MET A CA 1
ATOM 829 C C . MET A 1 108 ? 1.832 -2.798 12.937 1.00 94.19 108 MET A C 1
ATOM 831 O O . MET A 1 108 ? 0.977 -2.890 13.809 1.00 94.19 108 MET A O 1
ATOM 835 N N . ARG A 1 109 ? 2.402 -3.880 12.388 1.00 94.19 109 ARG A N 1
ATOM 836 C CA . ARG A 1 109 ? 2.127 -5.267 12.805 1.00 94.19 109 ARG A CA 1
ATOM 837 C C . ARG A 1 109 ? 2.516 -5.493 14.258 1.00 94.19 109 ARG A C 1
ATOM 839 O O . ARG A 1 109 ? 1.711 -6.039 15.009 1.00 94.19 109 ARG A O 1
ATOM 846 N N . THR A 1 110 ? 3.713 -5.058 14.650 1.00 90.62 110 THR A N 1
ATOM 847 C CA . THR A 1 110 ? 4.210 -5.198 16.027 1.00 90.62 110 THR A CA 1
ATOM 848 C C . THR A 1 110 ? 3.282 -4.507 17.017 1.00 90.62 110 THR A C 1
ATOM 850 O O . THR A 1 110 ? 2.900 -5.095 18.023 1.00 90.62 110 THR A O 1
ATOM 853 N N . TRP A 1 111 ? 2.846 -3.288 16.701 1.00 91.38 111 TRP A N 1
ATOM 854 C CA . TRP A 1 111 ? 1.861 -2.588 17.519 1.00 91.38 111 TRP A CA 1
ATOM 855 C C . TRP A 1 111 ? 0.482 -3.271 17.487 1.00 91.38 111 TRP A C 1
ATOM 857 O O . TRP A 1 111 ? -0.123 -3.517 18.530 1.00 91.38 111 TRP A O 1
ATOM 867 N N . ALA A 1 112 ? 0.004 -3.662 16.302 1.00 90.44 112 ALA A N 1
ATOM 868 C CA . ALA A 1 112 ? -1.305 -4.283 16.128 1.00 90.44 112 ALA A CA 1
ATOM 869 C C . ALA A 1 112 ? -1.419 -5.633 16.849 1.00 90.44 112 ALA A C 1
ATOM 871 O O . ALA A 1 112 ? -2.530 -6.049 17.180 1.00 90.44 112 ALA A O 1
ATOM 872 N N . ALA A 1 113 ? -0.308 -6.320 17.130 1.00 89.31 113 ALA A N 1
ATOM 873 C CA . ALA A 1 113 ? -0.284 -7.536 17.942 1.00 89.31 113 ALA A CA 1
ATOM 874 C C . ALA A 1 113 ? -0.809 -7.314 19.373 1.00 89.31 113 ALA A C 1
ATOM 876 O O . ALA A 1 113 ? -1.374 -8.238 19.950 1.00 89.31 113 ALA A O 1
ATOM 877 N N . GLY A 1 114 ? -0.705 -6.092 19.908 1.00 85.12 114 GLY A N 1
ATOM 878 C CA . GLY A 1 114 ? -1.250 -5.714 21.216 1.00 85.12 114 GLY A CA 1
ATOM 879 C C . GLY A 1 114 ? -2.714 -5.258 21.201 1.00 85.12 114 GLY A C 1
ATOM 880 O O . GLY A 1 114 ? -3.308 -5.104 22.263 1.00 85.12 114 GLY A O 1
ATOM 881 N N . LEU A 1 115 ? -3.317 -5.046 20.023 1.00 85.75 115 LEU A N 1
ATOM 882 C CA . LEU A 1 115 ? -4.701 -4.570 19.928 1.00 85.75 115 LEU A CA 1
ATOM 883 C C . LEU A 1 115 ? -5.698 -5.564 20.531 1.00 85.75 115 LEU A C 1
ATOM 885 O O . LEU A 1 115 ? -5.740 -6.745 20.182 1.00 85.75 115 LEU A O 1
ATOM 889 N N . THR A 1 116 ? -6.559 -5.064 21.395 1.00 83.75 116 THR A N 1
ATOM 890 C CA . THR A 1 116 ? -7.677 -5.813 21.960 1.00 83.75 116 THR A CA 1
ATOM 891 C C . THR A 1 116 ? -8.930 -4.957 21.867 1.00 83.75 116 THR A C 1
ATOM 893 O O . THR A 1 116 ? -8.874 -3.773 21.530 1.00 83.75 116 THR A O 1
ATOM 896 N N . THR A 1 117 ? -10.078 -5.586 22.052 1.00 81.56 117 THR A N 1
ATOM 897 C CA . THR A 1 117 ? -11.383 -4.945 21.953 1.00 81.56 117 THR A CA 1
ATOM 898 C C . THR A 1 117 ? -12.340 -5.676 22.871 1.00 81.56 117 THR A C 1
ATOM 900 O O . THR A 1 117 ? -12.289 -6.901 22.962 1.00 81.56 117 THR A O 1
ATOM 903 N N . ASP A 1 118 ? -13.204 -4.912 23.529 1.00 79.81 118 ASP A N 1
ATOM 904 C CA . ASP A 1 118 ? -14.203 -5.445 24.452 1.00 79.81 118 ASP A CA 1
ATOM 905 C C . ASP A 1 118 ? -15.460 -5.955 23.720 1.00 79.81 118 ASP A C 1
ATOM 907 O O . ASP A 1 118 ? -16.372 -6.482 24.353 1.00 79.81 118 ASP A O 1
ATOM 911 N N . ASP A 1 119 ? -15.521 -5.812 22.386 1.00 78.38 119 ASP A N 1
ATOM 912 C CA . ASP A 1 119 ? -16.583 -6.360 21.537 1.00 78.38 119 ASP A CA 1
ATOM 913 C C . ASP A 1 119 ? -16.131 -7.691 20.896 1.00 78.38 119 ASP A C 1
ATOM 915 O O . ASP A 1 119 ? -15.483 -7.693 19.839 1.00 78.38 119 ASP A O 1
ATOM 919 N N . PRO A 1 120 ? -16.495 -8.848 21.480 1.00 80.69 120 PRO A N 1
ATOM 920 C CA . PRO A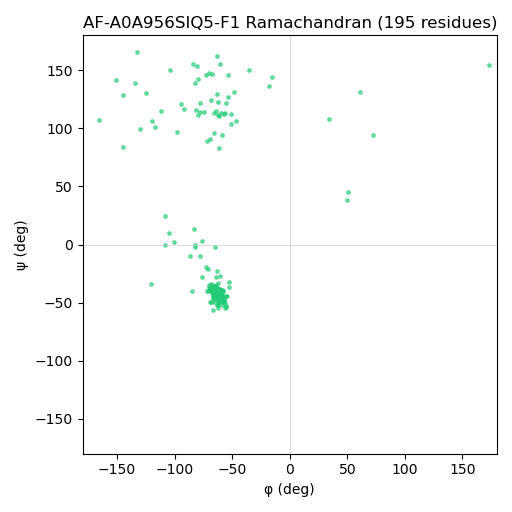 1 120 ? -16.108 -10.151 20.944 1.00 80.69 120 PRO A CA 1
ATOM 921 C C . PRO A 1 120 ? -16.840 -10.505 19.642 1.00 80.69 120 PRO A C 1
ATOM 923 O O . PRO A 1 120 ? -16.380 -11.354 18.879 1.00 80.69 120 PRO A O 1
ATOM 926 N N . ARG A 1 121 ? -17.995 -9.886 19.360 1.00 80.50 121 ARG A N 1
ATOM 927 C CA . ARG A 1 121 ? -18.838 -10.262 18.219 1.00 80.50 121 ARG A CA 1
ATOM 928 C C . ARG A 1 121 ? -18.388 -9.579 16.934 1.00 80.50 121 ARG A C 1
ATOM 930 O O . ARG A 1 121 ? -18.404 -10.216 15.881 1.00 80.50 121 ARG A O 1
ATOM 937 N N . PHE A 1 122 ? -18.000 -8.309 17.010 1.00 84.00 122 PHE A N 1
ATOM 938 C CA . PHE A 1 122 ? -17.614 -7.522 15.836 1.00 84.00 122 PHE A CA 1
ATOM 939 C C . PHE A 1 122 ? -16.182 -6.990 15.916 1.00 84.00 122 PHE A C 1
ATOM 941 O O . PHE A 1 122 ? -15.491 -6.950 14.893 1.00 84.00 122 PHE A O 1
ATOM 948 N N . GLY A 1 123 ? -15.711 -6.645 17.115 1.00 85.19 123 GLY A N 1
ATOM 949 C CA . GLY A 1 123 ? -14.363 -6.138 17.353 1.00 85.19 123 GLY A CA 1
ATOM 950 C C . GLY A 1 123 ? -13.292 -7.186 17.076 1.00 85.19 123 GLY A C 1
ATOM 951 O O . GLY A 1 123 ? -12.397 -6.957 16.259 1.00 8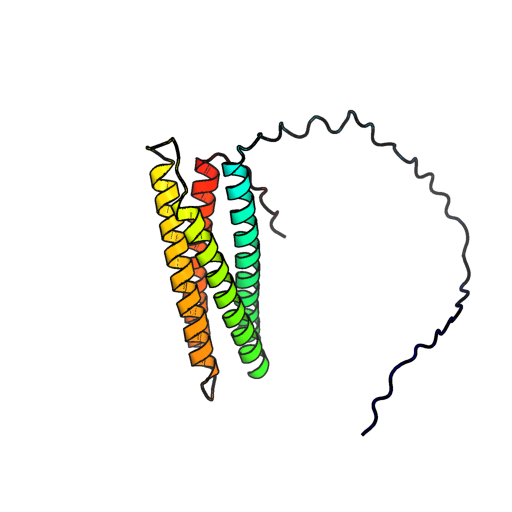5.19 123 GLY A O 1
ATOM 952 N N . GLU A 1 124 ? -13.369 -8.348 17.727 1.00 87.69 124 GLU A N 1
ATOM 953 C CA . GLU A 1 124 ? -12.341 -9.391 17.597 1.00 87.69 124 GLU A CA 1
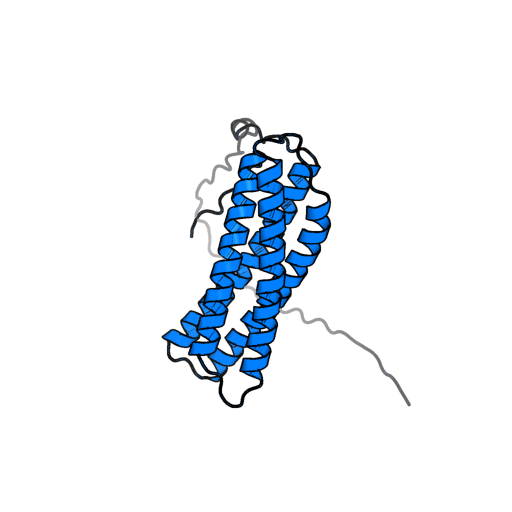ATOM 954 C C . GLU A 1 124 ? -12.130 -9.864 16.143 1.00 87.69 124 GLU A C 1
ATOM 956 O O . GLU A 1 124 ? -10.973 -9.947 15.701 1.00 87.69 124 GLU A O 1
ATOM 961 N N . PRO A 1 125 ? -13.192 -10.134 15.349 1.00 93.19 125 PRO A N 1
ATOM 962 C CA . PRO A 1 125 ? -13.038 -10.432 13.929 1.00 93.19 125 PRO A CA 1
ATOM 963 C C . PRO A 1 125 ? -12.377 -9.295 13.142 1.00 93.19 125 PRO A C 1
ATOM 965 O O . PRO A 1 125 ? -11.508 -9.567 12.310 1.00 93.19 125 PRO A O 1
ATOM 968 N N . ALA A 1 126 ? -12.734 -8.034 13.413 1.00 92.25 126 ALA A N 1
ATOM 969 C CA . ALA A 1 126 ? -12.162 -6.876 12.727 1.00 92.25 126 ALA A CA 1
ATOM 970 C C . ALA A 1 126 ? -10.667 -6.701 13.044 1.00 92.25 126 ALA A C 1
ATOM 972 O O . ALA A 1 126 ? -9.861 -6.517 12.130 1.00 92.25 126 ALA A O 1
ATOM 973 N N . VAL A 1 127 ? -10.267 -6.856 14.312 1.00 92.88 127 VAL A N 1
ATOM 974 C CA . VAL A 1 127 ? -8.853 -6.830 14.728 1.00 92.88 127 VAL A CA 1
ATOM 975 C C . VAL A 1 127 ? -8.067 -7.953 14.049 1.00 92.88 127 VAL A C 1
ATOM 977 O O . VAL A 1 127 ? -6.967 -7.728 13.535 1.00 92.88 127 VAL A O 1
ATOM 980 N N . ARG A 1 128 ? -8.627 -9.168 13.983 1.00 95.12 128 ARG A N 1
ATOM 981 C CA . ARG A 1 128 ? -7.990 -10.307 13.303 1.00 95.12 128 ARG A CA 1
ATOM 982 C C . ARG A 1 128 ? -7.837 -10.067 11.801 1.00 95.12 128 ARG A C 1
ATOM 984 O O . ARG A 1 128 ? -6.768 -10.332 11.250 1.00 95.12 128 ARG A O 1
ATOM 991 N N . ALA A 1 129 ? -8.876 -9.550 11.148 1.00 96.00 129 ALA A N 1
ATOM 992 C CA . ALA A 1 129 ? -8.845 -9.211 9.729 1.00 96.00 129 ALA A CA 1
ATOM 993 C C . ALA A 1 129 ? -7.786 -8.141 9.433 1.00 96.00 129 ALA A C 1
ATOM 995 O O . ALA A 1 129 ? -7.006 -8.296 8.492 1.00 96.00 129 ALA A O 1
ATOM 996 N N . PHE A 1 130 ? -7.706 -7.112 10.278 1.00 95.69 130 PHE A N 1
ATOM 997 C CA . PHE A 1 130 ? -6.711 -6.051 10.187 1.00 95.69 130 PHE A CA 1
ATOM 998 C C . PHE A 1 130 ? -5.276 -6.576 10.328 1.00 95.69 130 PHE A C 1
ATOM 1000 O O . PHE A 1 130 ? -4.437 -6.309 9.467 1.00 95.69 130 PHE A O 1
ATOM 1007 N N . ARG A 1 131 ? -5.001 -7.410 11.340 1.00 96.94 131 ARG A N 1
ATOM 1008 C CA . ARG A 1 131 ? -3.694 -8.075 11.510 1.00 96.94 131 ARG A CA 1
ATOM 1009 C C . ARG A 1 131 ? -3.307 -8.912 10.292 1.00 96.94 131 ARG A C 1
ATOM 1011 O O . ARG A 1 131 ? -2.189 -8.794 9.794 1.00 96.94 131 ARG A O 1
ATOM 1018 N N . GLY A 1 132 ? -4.240 -9.719 9.784 1.00 97.69 132 GLY A N 1
ATOM 1019 C CA . GLY A 1 132 ? -4.006 -10.533 8.592 1.00 97.69 132 GLY A CA 1
ATOM 1020 C C . GLY A 1 132 ? -3.762 -9.688 7.338 1.00 97.69 132 GLY A C 1
ATOM 1021 O O . GLY A 1 132 ? -2.944 -10.050 6.495 1.00 97.69 132 GLY A O 1
ATOM 1022 N N . ALA A 1 133 ? -4.438 -8.544 7.208 1.00 97.88 133 ALA A N 1
ATOM 1023 C CA . ALA A 1 133 ? -4.212 -7.621 6.103 1.00 97.88 133 ALA A CA 1
ATOM 1024 C C . ALA A 1 133 ? -2.833 -6.946 6.190 1.00 97.88 133 ALA A C 1
ATOM 1026 O O . ALA A 1 133 ? -2.152 -6.845 5.173 1.00 97.88 133 ALA A O 1
ATOM 1027 N N . LEU A 1 134 ? -2.378 -6.566 7.389 1.00 97.75 134 LEU A N 1
ATOM 1028 C CA . LEU A 1 134 ? -1.026 -6.040 7.604 1.00 97.75 134 LEU A CA 1
ATOM 1029 C C . LEU A 1 134 ? 0.065 -7.059 7.258 1.00 97.75 134 LEU A C 1
ATOM 1031 O O . LEU A 1 134 ? 1.065 -6.703 6.641 1.00 97.75 134 LEU A O 1
ATOM 1035 N N . GLU A 1 135 ? -0.128 -8.329 7.611 1.00 97.81 135 GLU A N 1
ATOM 1036 C CA . GLU A 1 135 ? 0.796 -9.406 7.242 1.00 97.81 135 GLU A CA 1
ATOM 1037 C C . GLU A 1 135 ? 0.875 -9.622 5.726 1.00 97.81 135 GLU A C 1
ATOM 1039 O O . GLU A 1 135 ? 1.969 -9.736 5.158 1.00 97.81 135 GLU A O 1
ATOM 1044 N N . ARG A 1 136 ? -0.279 -9.634 5.049 1.00 98.19 136 ARG A N 1
ATOM 1045 C CA . ARG A 1 136 ? -0.325 -9.716 3.583 1.00 98.19 136 ARG A CA 1
ATOM 1046 C C . ARG A 1 136 ? 0.314 -8.496 2.930 1.00 98.19 136 ARG A C 1
ATOM 1048 O O . ARG A 1 136 ? 0.995 -8.664 1.919 1.00 98.19 136 ARG A O 1
ATOM 1055 N N . LEU A 1 137 ? 0.132 -7.307 3.501 1.00 98.25 137 LEU A N 1
ATOM 1056 C CA . LEU A 1 137 ? 0.735 -6.079 3.000 1.00 98.25 137 LEU A CA 1
ATOM 1057 C C . LEU A 1 137 ? 2.259 -6.097 3.149 1.00 98.25 137 LEU A C 1
ATOM 1059 O O . LEU A 1 137 ? 2.951 -5.873 2.163 1.00 98.25 137 LEU A O 1
ATOM 1063 N N . ASP A 1 138 ? 2.786 -6.424 4.330 1.00 98.19 138 ASP A N 1
ATOM 1064 C CA . ASP A 1 138 ? 4.228 -6.569 4.578 1.00 98.19 138 ASP A CA 1
ATOM 1065 C C . ASP A 1 138 ? 4.861 -7.573 3.598 1.00 98.19 138 ASP A C 1
ATOM 1067 O O . ASP A 1 138 ? 5.765 -7.238 2.825 1.00 98.19 138 ASP A O 1
ATOM 1071 N N . THR A 1 139 ? 4.290 -8.777 3.515 1.00 98.06 139 THR A N 1
ATOM 1072 C CA . THR A 1 139 ? 4.781 -9.819 2.604 1.00 98.06 139 THR A CA 1
ATOM 1073 C C . THR A 1 139 ? 4.666 -9.392 1.134 1.00 98.06 139 THR A C 1
ATOM 1075 O O . THR A 1 139 ? 5.587 -9.594 0.338 1.00 98.06 139 THR A O 1
ATOM 1078 N N . GLY A 1 140 ? 3.537 -8.793 0.749 1.00 98.31 140 GLY A N 1
ATOM 1079 C CA . GLY A 1 140 ? 3.272 -8.323 -0.610 1.00 98.31 140 GLY A CA 1
ATOM 1080 C C . GLY A 1 140 ? 4.230 -7.217 -1.043 1.00 98.31 140 GLY A C 1
ATOM 1081 O O . GLY A 1 140 ? 4.787 -7.279 -2.139 1.00 98.31 140 GLY A O 1
ATOM 1082 N N . MET A 1 141 ? 4.495 -6.253 -0.165 1.00 98.62 141 MET A N 1
ATOM 1083 C CA . MET A 1 141 ? 5.444 -5.171 -0.412 1.00 98.62 141 MET A CA 1
ATOM 1084 C C . MET A 1 141 ? 6.894 -5.656 -0.435 1.00 98.62 141 MET A C 1
ATOM 1086 O O . MET A 1 141 ? 7.684 -5.178 -1.251 1.00 98.62 141 MET A O 1
ATOM 1090 N N . GLY A 1 142 ? 7.243 -6.652 0.386 1.00 98.25 142 GLY A N 1
ATOM 1091 C CA . GLY A 1 142 ? 8.528 -7.348 0.292 1.00 98.25 142 GLY A CA 1
ATOM 1092 C C . GLY A 1 142 ? 8.731 -8.015 -1.067 1.00 98.25 142 GLY A C 1
ATOM 1093 O O . GLY A 1 142 ? 9.758 -7.796 -1.712 1.00 98.25 142 GLY A O 1
ATOM 1094 N N . ARG A 1 143 ? 7.723 -8.752 -1.555 1.00 98.38 143 ARG A N 1
ATOM 1095 C CA . ARG A 1 143 ? 7.755 -9.344 -2.903 1.00 98.38 143 ARG A CA 1
ATOM 1096 C C . ARG A 1 143 ? 7.818 -8.285 -4.000 1.00 98.38 143 ARG A C 1
ATOM 1098 O O . ARG A 1 143 ? 8.580 -8.474 -4.943 1.00 98.38 143 ARG A O 1
ATOM 1105 N N . CYS A 1 144 ? 7.068 -7.187 -3.880 1.00 98.44 144 CYS A N 1
ATOM 1106 C CA . CYS A 1 144 ? 7.144 -6.065 -4.818 1.00 98.44 144 CYS A CA 1
ATOM 1107 C C . CYS A 1 144 ? 8.580 -5.530 -4.917 1.00 98.44 144 CYS A C 1
ATOM 1109 O O . CYS A 1 144 ? 9.148 -5.490 -6.006 1.00 98.44 144 CYS A O 1
ATOM 1111 N N . ALA A 1 145 ? 9.190 -5.171 -3.784 1.00 98.31 145 ALA A N 1
ATOM 1112 C CA . ALA A 1 145 ? 10.532 -4.597 -3.762 1.00 98.31 145 ALA A CA 1
ATOM 1113 C C . ALA A 1 145 ? 11.585 -5.558 -4.344 1.00 98.31 145 ALA A C 1
ATOM 1115 O O . ALA A 1 145 ? 12.416 -5.136 -5.150 1.00 98.31 145 ALA A O 1
ATOM 1116 N N . SER A 1 146 ? 11.517 -6.847 -3.987 1.00 98.19 146 SER A N 1
ATOM 1117 C CA . SER A 1 146 ? 12.416 -7.875 -4.528 1.00 98.19 146 SER A CA 1
ATOM 1118 C C . SER A 1 146 ? 12.243 -8.031 -6.037 1.00 98.19 146 SER A C 1
ATOM 1120 O O . SER A 1 146 ? 13.197 -7.835 -6.781 1.00 98.19 146 SER A O 1
ATOM 1122 N N . ARG A 1 147 ? 11.016 -8.286 -6.512 1.00 98.00 147 ARG A N 1
ATOM 1123 C CA . ARG A 1 147 ? 10.749 -8.516 -7.938 1.00 98.00 147 ARG A CA 1
ATOM 1124 C C . ARG A 1 147 ? 11.135 -7.316 -8.795 1.00 98.00 147 ARG A C 1
ATOM 1126 O O . ARG A 1 147 ? 11.719 -7.501 -9.853 1.00 98.00 147 ARG A O 1
ATOM 1133 N N . LEU A 1 148 ? 10.844 -6.089 -8.357 1.00 97.44 148 LEU A N 1
ATOM 1134 C CA . LEU A 1 148 ? 11.248 -4.897 -9.109 1.00 97.44 148 LEU A CA 1
ATOM 1135 C C . LEU A 1 148 ? 12.770 -4.731 -9.147 1.00 97.44 148 LEU A C 1
ATOM 1137 O O . LEU A 1 148 ? 13.298 -4.316 -10.174 1.00 97.44 148 LEU A O 1
ATOM 1141 N N . THR A 1 149 ? 13.478 -5.085 -8.071 1.00 97.44 149 THR A N 1
ATOM 1142 C CA . THR A 1 149 ? 14.949 -5.105 -8.062 1.00 97.44 149 THR A CA 1
ATOM 1143 C C . THR A 1 149 ? 15.484 -6.123 -9.069 1.00 97.44 149 THR A C 1
ATOM 1145 O O . THR A 1 149 ? 16.332 -5.773 -9.886 1.00 97.44 149 THR A O 1
ATOM 1148 N N . ASP A 1 150 ? 14.926 -7.335 -9.080 1.00 97.19 150 ASP A N 1
ATOM 1149 C CA . ASP A 1 150 ? 15.315 -8.396 -10.014 1.00 97.19 150 ASP A CA 1
ATOM 1150 C C . ASP A 1 150 ? 15.041 -8.004 -11.473 1.00 97.19 150 ASP A C 1
ATOM 1152 O O . ASP A 1 150 ? 15.840 -8.296 -12.359 1.00 97.19 150 ASP A O 1
ATOM 1156 N N . LEU A 1 151 ? 13.924 -7.317 -11.739 1.00 96.12 151 LEU A N 1
ATOM 1157 C CA . LEU A 1 151 ? 13.598 -6.800 -13.071 1.00 96.12 151 LEU A CA 1
ATOM 1158 C C . LEU A 1 151 ? 14.563 -5.701 -13.518 1.00 96.12 151 LEU A C 1
ATOM 1160 O O . LEU A 1 151 ? 14.966 -5.679 -14.677 1.00 96.12 151 LEU A O 1
ATOM 1164 N N . LEU A 1 152 ? 14.943 -4.802 -12.609 1.00 96.00 152 LEU A N 1
ATOM 1165 C CA . LEU A 1 152 ? 15.861 -3.695 -12.888 1.00 96.00 152 LEU A CA 1
ATOM 1166 C C . LEU A 1 152 ? 17.317 -4.142 -13.070 1.00 96.00 152 LEU A C 1
ATOM 1168 O O . LEU A 1 152 ? 18.105 -3.384 -13.629 1.00 96.00 152 LEU A O 1
ATOM 1172 N N . ALA A 1 153 ? 17.679 -5.335 -12.593 1.00 95.00 153 ALA A N 1
ATOM 1173 C CA . ALA A 1 153 ? 19.002 -5.924 -12.794 1.00 95.00 153 ALA A CA 1
ATOM 1174 C C . ALA A 1 153 ? 19.184 -6.538 -14.195 1.00 95.00 153 ALA A C 1
ATOM 1176 O O . ALA A 1 153 ? 20.296 -6.915 -14.562 1.00 95.00 153 ALA A O 1
ATOM 1177 N N . ARG A 1 154 ? 18.105 -6.663 -14.977 1.00 92.75 154 ARG A N 1
ATOM 1178 C CA . ARG A 1 154 ? 18.143 -7.209 -16.338 1.00 92.75 154 ARG A CA 1
ATOM 1179 C C . ARG A 1 154 ? 18.600 -6.150 -17.336 1.00 92.75 154 ARG A C 1
ATOM 1181 O O . ARG A 1 154 ? 18.362 -4.962 -17.146 1.00 92.75 154 ARG A O 1
ATOM 1188 N N . GLU A 1 155 ? 19.184 -6.605 -18.443 1.00 87.19 155 GLU A N 1
ATOM 1189 C CA . GLU A 1 155 ? 19.614 -5.737 -19.548 1.00 87.19 155 GLU A CA 1
ATOM 1190 C C . GLU A 1 155 ? 18.446 -4.940 -20.147 1.00 87.19 155 GLU A C 1
ATOM 1192 O O . GLU A 1 155 ? 18.584 -3.759 -20.457 1.00 87.19 155 GLU A O 1
ATOM 1197 N N . THR A 1 156 ? 17.274 -5.571 -20.265 1.00 88.19 156 THR A N 1
ATOM 1198 C CA . THR A 1 156 ? 16.042 -4.926 -20.732 1.00 88.19 156 THR A CA 1
ATOM 1199 C C . THR A 1 156 ? 14.919 -5.114 -19.718 1.00 88.19 156 THR A C 1
ATOM 1201 O O . THR A 1 156 ? 14.641 -6.229 -19.272 1.00 88.19 156 THR A O 1
ATOM 1204 N N . LEU A 1 157 ? 14.248 -4.011 -19.375 1.00 92.00 157 LEU A N 1
ATOM 1205 C CA . LEU A 1 157 ? 13.091 -4.007 -18.487 1.00 92.00 157 LEU A CA 1
ATOM 1206 C C . LEU A 1 157 ? 11.826 -4.403 -19.260 1.00 92.00 157 LEU A C 1
ATOM 1208 O O . LEU A 1 157 ? 11.389 -3.666 -20.140 1.00 92.00 157 LEU A O 1
ATOM 1212 N N . ASP A 1 158 ? 11.228 -5.538 -18.895 1.00 91.50 158 ASP A N 1
ATOM 1213 C CA . ASP A 1 158 ? 9.962 -6.028 -19.456 1.00 91.50 158 ASP A CA 1
ATOM 1214 C C . ASP A 1 158 ? 8.753 -5.300 -18.816 1.00 91.50 158 ASP A C 1
ATOM 1216 O O . ASP A 1 158 ? 8.466 -5.519 -17.629 1.00 91.50 158 ASP A O 1
ATOM 1220 N N . PRO A 1 159 ? 8.012 -4.455 -19.566 1.00 90.81 159 PRO A N 1
ATOM 1221 C CA . PRO A 1 159 ? 6.881 -3.694 -19.033 1.00 90.81 159 PRO A CA 1
ATOM 1222 C C . PRO A 1 159 ? 5.712 -4.560 -18.544 1.00 90.81 159 PRO A C 1
ATOM 1224 O O . PRO A 1 159 ? 5.001 -4.147 -17.624 1.00 90.81 159 PRO A O 1
ATOM 1227 N N . ASP A 1 160 ? 5.518 -5.752 -19.111 1.00 92.62 160 ASP A N 1
ATOM 1228 C CA . ASP A 1 160 ? 4.418 -6.650 -18.743 1.00 92.62 160 ASP A CA 1
ATOM 1229 C C . ASP A 1 160 ? 4.699 -7.359 -17.412 1.00 92.62 160 ASP A C 1
ATOM 1231 O O . ASP A 1 160 ? 3.790 -7.692 -16.645 1.00 92.62 160 ASP A O 1
ATOM 1235 N N . GLN A 1 161 ? 5.975 -7.565 -17.080 1.00 94.69 161 GLN A N 1
ATOM 1236 C CA . GLN A 1 161 ? 6.368 -8.031 -15.748 1.00 94.69 161 GLN A CA 1
ATOM 1237 C C . GLN A 1 161 ? 6.182 -6.943 -14.691 1.00 94.69 161 GLN A C 1
ATOM 1239 O O . GLN A 1 161 ? 5.681 -7.238 -13.606 1.00 94.69 161 GLN A O 1
ATOM 1244 N N . VAL A 1 162 ? 6.507 -5.687 -15.012 1.00 95.06 162 VAL A N 1
ATOM 1245 C CA . VAL A 1 162 ? 6.260 -4.548 -14.110 1.00 95.06 162 VAL A CA 1
ATOM 1246 C C . VAL A 1 162 ? 4.762 -4.386 -13.835 1.00 95.06 162 VAL A C 1
ATOM 1248 O O . VAL A 1 162 ? 4.360 -4.202 -12.687 1.00 95.06 162 VAL A O 1
ATOM 1251 N N . LEU A 1 163 ? 3.928 -4.541 -14.865 1.00 94.62 163 LEU A N 1
ATOM 1252 C CA . LEU A 1 163 ? 2.470 -4.523 -14.756 1.00 94.62 163 LEU A CA 1
ATOM 1253 C C . LEU A 1 163 ? 1.921 -5.555 -13.771 1.00 94.62 163 LEU A C 1
ATOM 1255 O O . LEU A 1 163 ? 1.163 -5.202 -12.873 1.00 94.62 163 LEU A O 1
ATOM 1259 N N . ARG A 1 164 ? 2.351 -6.813 -13.895 1.00 96.06 164 ARG A N 1
ATOM 1260 C CA . ARG A 1 164 ? 1.924 -7.884 -12.984 1.00 96.06 164 ARG A CA 1
ATOM 1261 C C . ARG A 1 164 ? 2.284 -7.581 -11.532 1.00 96.06 164 ARG A C 1
ATOM 1263 O O . ARG A 1 164 ? 1.480 -7.815 -10.637 1.00 96.06 164 ARG A O 1
ATOM 1270 N N . VAL A 1 165 ? 3.466 -7.006 -11.291 1.00 97.38 165 VAL A N 1
ATOM 1271 C CA . VAL A 1 165 ? 3.853 -6.570 -9.940 1.00 97.38 165 VAL A CA 1
ATOM 1272 C C . VAL A 1 165 ? 2.937 -5.454 -9.431 1.00 97.38 165 VAL A C 1
ATOM 1274 O O . VAL A 1 165 ? 2.564 -5.459 -8.262 1.00 97.38 165 VAL A O 1
ATOM 1277 N N . MET A 1 166 ? 2.545 -4.511 -10.286 1.00 97.38 166 MET A N 1
ATOM 1278 C CA . MET A 1 166 ? 1.631 -3.429 -9.906 1.00 97.38 166 MET A CA 1
ATOM 1279 C C . MET A 1 166 ? 0.219 -3.927 -9.588 1.00 97.38 166 MET A C 1
ATOM 1281 O O . MET A 1 166 ? -0.408 -3.406 -8.667 1.00 97.38 166 MET A O 1
ATOM 1285 N N . ASP A 1 167 ? -0.279 -4.928 -10.309 1.00 97.50 167 ASP A N 1
ATOM 1286 C CA . ASP A 1 167 ? -1.588 -5.524 -10.028 1.00 97.50 167 ASP A CA 1
ATOM 1287 C C . ASP A 1 167 ? -1.585 -6.277 -8.692 1.00 97.50 167 ASP A C 1
ATOM 1289 O O . ASP A 1 167 ? -2.489 -6.076 -7.876 1.00 97.50 167 ASP A O 1
ATOM 1293 N N . ASP A 1 168 ? -0.515 -7.027 -8.403 1.00 96.75 168 ASP A N 1
ATOM 1294 C CA . ASP A 1 168 ? -0.298 -7.637 -7.085 1.00 96.75 168 ASP A CA 1
ATOM 1295 C C . ASP A 1 168 ? -0.290 -6.568 -5.974 1.00 96.75 168 ASP A C 1
ATOM 1297 O O . ASP A 1 168 ? -0.937 -6.736 -4.937 1.00 96.75 168 ASP A O 1
ATOM 1301 N N . VAL A 1 169 ? 0.411 -5.446 -6.196 1.00 97.88 169 VAL A N 1
ATOM 1302 C CA . VAL A 1 169 ? 0.475 -4.306 -5.262 1.00 97.88 169 VAL A CA 1
ATOM 1303 C C . VAL A 1 169 ? -0.912 -3.717 -5.001 1.00 97.88 169 VAL A C 1
ATOM 1305 O O . VAL A 1 169 ? -1.271 -3.492 -3.845 1.00 97.88 169 VAL A O 1
ATOM 1308 N N . ARG A 1 170 ? -1.714 -3.488 -6.045 1.00 98.19 170 ARG A N 1
ATOM 1309 C CA . ARG A 1 170 ? -3.077 -2.952 -5.901 1.00 98.19 170 ARG A CA 1
ATOM 1310 C C . ARG A 1 170 ? -3.965 -3.867 -5.078 1.00 98.19 170 ARG A C 1
ATOM 1312 O O . ARG A 1 170 ? -4.685 -3.373 -4.216 1.00 98.19 170 ARG A O 1
ATOM 1319 N N . GLY A 1 171 ? -3.897 -5.175 -5.325 1.00 97.62 171 GLY A N 1
ATOM 1320 C CA . GLY A 1 171 ? -4.680 -6.162 -4.585 1.00 97.62 171 GLY A CA 1
ATOM 1321 C C . GLY A 1 171 ? -4.387 -6.113 -3.087 1.00 97.62 171 GLY A C 1
ATOM 1322 O O . GLY A 1 171 ? -5.300 -5.937 -2.281 1.00 97.62 171 GLY A O 1
ATOM 1323 N N . VAL A 1 172 ? -3.107 -6.178 -2.704 1.00 97.56 172 VAL A N 1
ATOM 1324 C CA . VAL A 1 172 ? -2.729 -6.170 -1.279 1.00 97.56 172 VAL A CA 1
ATOM 1325 C C . VAL A 1 172 ? -3.001 -4.827 -0.597 1.00 97.56 172 VAL A C 1
ATOM 1327 O O . VAL A 1 172 ? -3.374 -4.806 0.575 1.00 97.56 172 VAL A O 1
ATOM 1330 N N . VAL A 1 173 ? -2.860 -3.708 -1.318 1.00 98.12 173 VAL A N 1
ATOM 1331 C CA . VAL A 1 173 ? -3.211 -2.375 -0.806 1.00 98.12 173 VAL A CA 1
ATOM 1332 C C . VAL A 1 173 ? -4.716 -2.262 -0.573 1.00 98.12 173 VAL A C 1
ATOM 1334 O O . VAL A 1 173 ? -5.124 -1.818 0.496 1.00 98.12 173 VAL A O 1
ATOM 1337 N N . ALA A 1 174 ? -5.543 -2.704 -1.524 1.00 97.69 174 ALA A N 1
ATOM 1338 C CA . ALA A 1 174 ? -6.997 -2.661 -1.393 1.00 97.69 174 ALA A CA 1
ATOM 1339 C C . ALA A 1 174 ? -7.498 -3.522 -0.221 1.00 97.69 174 ALA A C 1
ATOM 1341 O O . ALA A 1 174 ? -8.411 -3.120 0.502 1.00 97.69 174 ALA A O 1
ATOM 1342 N N . ASP A 1 175 ? -6.886 -4.688 -0.002 1.00 97.50 175 ASP A N 1
ATOM 1343 C CA . ASP A 1 175 ? -7.199 -5.545 1.143 1.00 97.50 175 ASP A CA 1
ATOM 1344 C C . ASP A 1 175 ? -6.850 -4.884 2.482 1.00 97.50 175 ASP A C 1
ATOM 1346 O O . ASP A 1 175 ? -7.635 -4.971 3.429 1.00 97.50 175 ASP A O 1
ATOM 1350 N N . TYR A 1 176 ? -5.704 -4.200 2.558 1.00 97.69 176 TYR A N 1
ATOM 1351 C CA . TYR A 1 176 ? -5.332 -3.399 3.723 1.00 97.69 176 TYR A CA 1
ATOM 1352 C C . TYR A 1 176 ? -6.306 -2.239 3.959 1.00 97.69 176 TYR A C 1
ATOM 1354 O O . TYR A 1 176 ? -6.837 -2.113 5.061 1.00 97.69 176 TYR A O 1
ATOM 1362 N N . GLU A 1 177 ? -6.579 -1.422 2.936 1.00 96.81 177 GLU A N 1
ATOM 1363 C CA . GLU A 1 177 ? -7.477 -0.265 3.038 1.00 96.81 177 GLU A CA 1
ATOM 1364 C C . GLU A 1 177 ? -8.882 -0.694 3.496 1.00 96.81 177 GLU A C 1
ATOM 1366 O O . GLU A 1 177 ? -9.484 -0.037 4.349 1.00 96.81 177 GLU A O 1
ATOM 1371 N N . ARG A 1 178 ? -9.387 -1.830 2.990 1.00 96.44 178 ARG A N 1
ATOM 1372 C CA . ARG A 1 178 ? -10.670 -2.411 3.415 1.00 96.44 178 ARG A CA 1
ATOM 1373 C C . ARG A 1 178 ? -10.652 -2.790 4.894 1.00 96.44 178 ARG A C 1
ATOM 1375 O O . ARG A 1 178 ? -11.523 -2.348 5.635 1.00 96.44 178 ARG A O 1
ATOM 1382 N N . ALA A 1 179 ? -9.655 -3.560 5.329 1.00 96.06 179 ALA A N 1
ATOM 1383 C CA . ALA A 1 179 ? -9.576 -4.023 6.712 1.00 96.06 179 ALA A CA 1
ATOM 1384 C C . ALA A 1 179 ? -9.364 -2.870 7.709 1.00 96.06 179 ALA A C 1
ATOM 1386 O O . ALA A 1 179 ? -9.968 -2.865 8.779 1.00 96.06 179 ALA A O 1
ATOM 1387 N N . ALA A 1 180 ? -8.550 -1.873 7.348 1.00 94.19 180 ALA A N 1
ATOM 1388 C CA . ALA A 1 180 ? -8.355 -0.667 8.149 1.00 94.19 180 ALA A CA 1
ATOM 1389 C C . ALA A 1 180 ? -9.664 0.122 8.285 1.00 94.19 180 ALA A C 1
ATOM 1391 O O . ALA A 1 180 ? -10.044 0.502 9.389 1.00 94.19 180 ALA A O 1
ATOM 1392 N N . LYS A 1 181 ? -10.395 0.319 7.180 1.00 93.31 181 LYS A N 1
ATOM 1393 C CA . LYS A 1 181 ? -11.701 0.989 7.192 1.00 93.31 181 LYS A CA 1
ATOM 1394 C C . LYS A 1 181 ? -12.727 0.235 8.038 1.00 93.31 181 LYS A C 1
ATOM 1396 O O . LYS A 1 181 ? -13.464 0.865 8.793 1.00 93.31 181 LYS A O 1
ATOM 1401 N N . ASP A 1 182 ? -12.783 -1.088 7.911 1.00 91.75 182 ASP A N 1
ATOM 1402 C CA . ASP A 1 182 ? -13.707 -1.917 8.683 1.00 91.75 182 ASP A CA 1
ATOM 1403 C C . ASP A 1 182 ? -13.426 -1.819 10.181 1.00 91.75 182 ASP A C 1
ATOM 1405 O O . ASP A 1 182 ? -14.357 -1.584 10.946 1.00 91.75 182 ASP A O 1
ATOM 1409 N N . LEU A 1 183 ? -12.159 -1.894 10.598 1.00 90.56 183 LEU A N 1
ATOM 1410 C CA . LEU A 1 183 ? -11.790 -1.747 12.004 1.00 90.56 183 LEU A CA 1
ATOM 1411 C C . LEU A 1 183 ? -12.061 -0.330 12.529 1.00 90.56 183 LEU A C 1
ATOM 1413 O O . LEU A 1 183 ? -12.640 -0.186 13.601 1.00 90.56 183 LEU A O 1
ATOM 1417 N N . THR A 1 184 ? -11.735 0.711 11.760 1.00 90.56 184 THR A N 1
ATOM 1418 C CA . THR A 1 184 ? -12.075 2.104 12.097 1.00 90.56 184 THR A CA 1
ATOM 1419 C C . THR A 1 184 ? -13.574 2.272 12.344 1.00 90.56 184 THR A C 1
ATOM 1421 O O . THR A 1 184 ? -13.970 2.903 13.320 1.00 90.56 184 THR A O 1
ATOM 1424 N N . ARG A 1 185 ? -14.413 1.683 11.481 1.00 88.69 185 ARG A N 1
ATOM 1425 C CA . ARG A 1 185 ? -15.873 1.718 11.618 1.00 88.69 185 ARG A CA 1
ATOM 1426 C C . ARG A 1 185 ? -16.348 0.938 12.842 1.00 88.69 185 ARG A C 1
ATOM 1428 O O . ARG A 1 185 ? -17.206 1.431 13.560 1.00 88.69 185 ARG A O 1
ATOM 1435 N N . THR A 1 186 ? -15.801 -0.251 13.087 1.00 86.31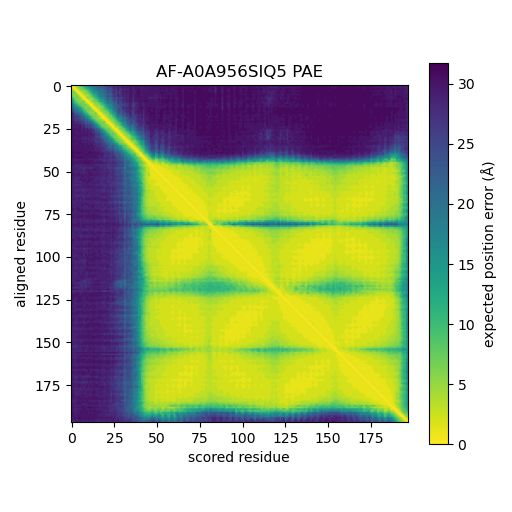 186 THR A N 1
ATOM 1436 C CA . THR A 1 186 ? -16.154 -1.069 14.258 1.00 86.31 186 THR A CA 1
ATOM 1437 C C . THR A 1 186 ? -15.787 -0.379 15.572 1.00 86.31 186 THR A C 1
ATOM 1439 O O . THR A 1 186 ? -16.539 -0.462 16.534 1.00 86.31 186 THR A O 1
ATOM 1442 N N . LEU A 1 187 ? -14.661 0.337 15.612 1.00 83.06 187 LEU A N 1
ATOM 1443 C CA . LEU A 1 187 ? -14.232 1.111 16.781 1.00 83.06 187 LEU A CA 1
ATOM 1444 C C . LEU A 1 187 ? -14.894 2.497 16.870 1.00 83.06 187 LEU A C 1
ATOM 1446 O O . LEU A 1 187 ? -14.603 3.251 17.801 1.00 83.06 187 LEU A O 1
ATOM 1450 N N . ASP A 1 188 ? -15.753 2.833 15.901 1.00 84.31 188 ASP A N 1
ATOM 1451 C CA . ASP A 1 188 ? -16.429 4.122 15.759 1.00 84.31 188 ASP A CA 1
ATOM 1452 C C . ASP A 1 188 ? -15.444 5.309 15.840 1.00 84.31 188 ASP A C 1
ATOM 1454 O O . ASP A 1 188 ? -15.634 6.279 16.575 1.00 84.31 188 ASP A O 1
ATOM 1458 N N . ILE A 1 189 ? -14.318 5.193 15.130 1.00 80.56 189 ILE A N 1
ATOM 1459 C CA . ILE A 1 189 ? -13.260 6.208 15.087 1.00 80.56 189 ILE A CA 1
ATOM 1460 C C . ILE A 1 189 ? -13.501 7.118 13.870 1.00 80.56 189 ILE A C 1
ATOM 1462 O O . ILE A 1 189 ? -13.484 6.636 12.735 1.00 80.56 189 ILE A O 1
ATOM 1466 N N . PRO A 1 190 ? -13.676 8.438 14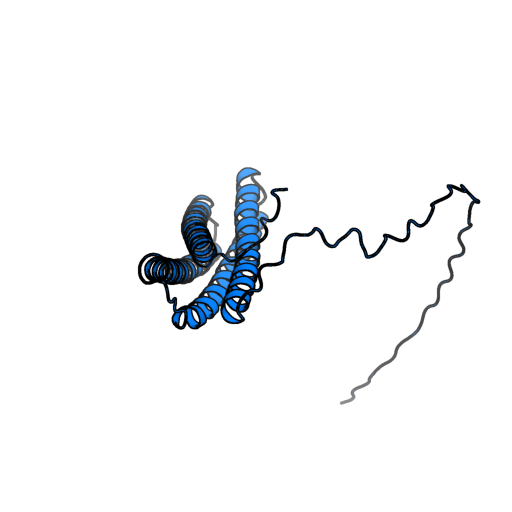.049 1.00 75.75 190 PRO A N 1
ATOM 1467 C CA . PRO A 1 190 ? -13.838 9.364 12.942 1.00 75.75 190 PRO A CA 1
ATOM 1468 C C . PRO A 1 190 ? -12.488 9.596 12.251 1.00 75.75 190 PRO A C 1
ATOM 1470 O O . PRO A 1 190 ? -11.557 10.182 12.818 1.00 75.75 190 PRO A O 1
ATOM 1473 N N . ILE A 1 191 ? -12.392 9.149 11.000 1.00 71.25 191 ILE A N 1
ATOM 1474 C CA . ILE A 1 191 ? -11.320 9.514 10.072 1.00 71.25 191 ILE A CA 1
ATOM 1475 C C . ILE A 1 191 ? -11.967 10.364 8.985 1.00 71.25 191 ILE A C 1
ATOM 1477 O O . ILE A 1 191 ? -12.821 9.865 8.251 1.00 71.25 191 ILE A O 1
ATOM 1481 N N . GLU A 1 192 ? -11.587 11.641 8.905 1.00 66.38 192 GLU A N 1
ATOM 1482 C CA . GLU A 1 192 ? -12.067 12.538 7.854 1.00 66.38 192 GLU A CA 1
ATOM 1483 C C . GLU A 1 192 ? -11.806 11.902 6.487 1.00 66.38 192 GLU A C 1
ATOM 1485 O O . GLU A 1 192 ? -10.687 11.468 6.177 1.00 66.38 192 GLU A O 1
ATOM 1490 N N . ALA A 1 193 ? -12.861 11.810 5.678 1.00 54.34 193 ALA A N 1
ATOM 1491 C CA . ALA A 1 193 ? -12.704 11.479 4.279 1.00 54.34 193 ALA A CA 1
ATOM 1492 C C . ALA A 1 193 ? -11.949 12.646 3.646 1.00 54.34 193 ALA A C 1
ATOM 1494 O O . ALA A 1 193 ? -12.473 13.752 3.579 1.00 54.34 193 ALA A O 1
ATOM 1495 N N . THR A 1 194 ? -10.713 12.419 3.207 1.00 50.66 194 THR A N 1
ATOM 1496 C CA . THR A 1 194 ? -10.055 13.385 2.336 1.00 50.66 194 THR A CA 1
ATOM 1497 C C . THR A 1 194 ? -10.897 13.451 1.069 1.00 50.66 194 THR A C 1
ATOM 1499 O O . THR A 1 194 ? -11.012 12.449 0.354 1.00 50.66 194 THR A O 1
ATOM 1502 N N . ASP A 1 195 ? -11.554 14.590 0.852 1.00 38.50 195 ASP A N 1
ATOM 1503 C CA . ASP A 1 195 ? -12.363 14.838 -0.333 1.00 38.50 195 ASP A CA 1
ATOM 1504 C C . ASP A 1 195 ? -11.573 14.447 -1.583 1.00 38.50 195 ASP A C 1
ATOM 1506 O O . ASP A 1 195 ? -10.397 14.789 -1.750 1.00 38.50 195 ASP A O 1
ATOM 1510 N N . LYS A 1 196 ? -12.227 13.670 -2.451 1.00 36.66 196 LYS A N 1
ATOM 1511 C CA . LYS A 1 196 ? -11.693 13.319 -3.764 1.00 36.66 196 LYS A CA 1
ATOM 1512 C C . LYS A 1 196 ? -11.476 14.623 -4.531 1.00 36.66 196 LYS A C 1
ATOM 1514 O O . LYS A 1 196 ? -12.453 15.287 -4.870 1.00 36.66 196 LYS A O 1
ATOM 1519 N N . SER A 1 197 ? -10.218 14.952 -4.804 1.00 33.44 197 SER A N 1
ATOM 1520 C CA . SER A 1 197 ? -9.829 15.929 -5.824 1.00 33.44 197 SER A CA 1
ATOM 1521 C C . SER A 1 197 ? -9.173 15.212 -6.993 1.00 33.44 197 SER A C 1
ATOM 1523 O O . SER A 1 197 ? -8.483 14.195 -6.746 1.00 33.44 197 SER A O 1
#

Solvent-accessible surface area (backbone atoms only — not comparable to full-atom values): 11717 Å² total; per-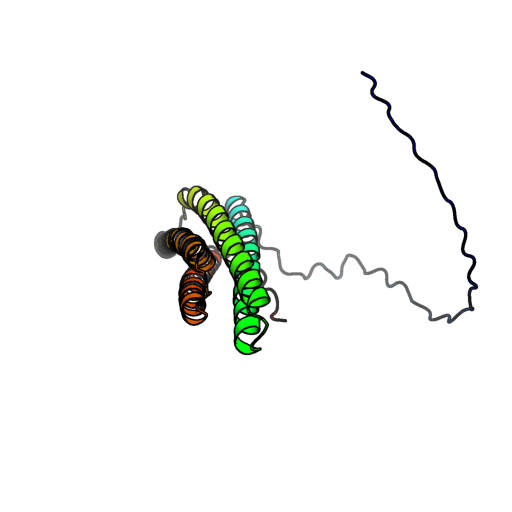residue (Å²): 137,81,90,86,82,88,86,88,84,90,80,92,77,88,80,91,77,86,85,83,83,84,82,90,69,88,74,74,80,73,76,74,61,89,80,78,63,80,82,62,69,83,73,75,84,63,53,73,69,55,46,53,49,51,54,52,51,48,57,48,49,56,49,49,50,53,37,51,53,32,51,52,48,35,49,49,32,59,73,69,69,48,59,71,68,54,40,53,51,35,45,52,51,34,24,52,36,25,47,48,45,19,55,52,27,51,56,48,44,63,55,52,72,71,66,81,60,95,40,74,85,59,36,45,58,29,54,51,47,29,52,54,23,36,53,47,32,25,54,47,19,48,50,39,24,51,54,42,50,60,42,68,72,41,97,66,75,59,66,70,60,53,47,54,48,48,53,54,48,49,53,34,47,51,48,30,53,49,27,49,50,51,34,34,58,69,70,68,53,93,71,84,78,77,75,89,125

Secondary structure (DSSP, 8-state):
---------------------------------TTSSTTS-------HHHHHHHHHHHHHHHHHHHHHHHHHHHHHHHHTT--HHHHHHHHHHHHHHHHHHHHHHHHHHHHHTT---S-TTTHHHHHHHHHHHHHHHHHHHHHHHHHHHHHHTSSS--HHHHHHHHHHHHHHHHHHHHHHHHHHHHTT---------